Protein AF-M5X6M4-F1 (afdb_monomer)

Organism: Prunus persica (NCBI:txid3760)

pLDDT: mean 84.07, std 15.61, range [40.84, 98.31]

Foldseek 3Di:
DQPDQWDKDWDQPPVLSAIWIWIQGPVQLAIETQGQADDPVCVVVVVVVQLVVQVVVCVVCVVVCVVRHDPPDGSSPGHYYYDPPHHHDPDSPCRVLSSVVCVVPVVCVPVDDDDDDRVVSVVVVVVVVLPPPVNVCSVVVVVVVVVVVVVVVVVCVVPDPPPPPPPPPPDPPDPPPDD

Sequence (179 aa):
MSLCSYIFIPVLDRIGSHWYLLVVLMGDKKVELWDSLPAAKYNASRYQLVERIMKVLDYIYKDEIVKHFDKGWQFANFNIVRTDKARRQLNGCDCGIFVMNWLEDIECTSHGSNKFQHASERVRVALSLLKNPKNKRLKEVRESARRVVDEELDMLAQHGPSIPHHPIARKPMTRSQAK

Secondary structure (DSSP, 8-state):
-TT--EEEEEEEETTTTEEEEEEEETTTTEEEEE-SS--GGGHHHHHHHHHHHHHHHHHHTHHHHHHHS-TT--GGGSEEEE-S-SPPPSSSS-HHHHHHHHHH-TT--SS-SS---HHHHHHHHHHHHHTSTT-TTHHHHHHHHHHHHHHHHHHHHHH---------------S----

Structure (mmCIF, N/CA/C/O backbone):
data_AF-M5X6M4-F1
#
_entry.id   AF-M5X6M4-F1
#
loop_
_atom_site.group_PDB
_atom_site.id
_atom_site.type_symbol
_atom_site.label_atom_id
_atom_site.label_alt_id
_atom_site.label_comp_id
_atom_site.label_asym_id
_atom_site.label_entity_id
_atom_site.label_seq_id
_atom_site.pdbx_PDB_ins_code
_atom_site.Cartn_x
_atom_site.Cartn_y
_atom_site.Cartn_z
_atom_site.occupancy
_atom_site.B_iso_or_equiv
_atom_site.auth_seq_id
_atom_site.auth_comp_id
_atom_site.auth_asym_id
_atom_site.auth_atom_id
_atom_site.pdbx_PDB_model_num
ATOM 1 N N . MET A 1 1 ? -16.412 7.587 8.514 1.00 61.78 1 MET A N 1
ATOM 2 C CA . MET A 1 1 ? -15.565 6.365 8.376 1.00 61.78 1 MET A CA 1
ATOM 3 C C . MET A 1 1 ? -16.323 5.030 8.215 1.00 61.78 1 MET A C 1
ATOM 5 O O . MET A 1 1 ? -15.734 4.095 7.689 1.00 61.78 1 MET A O 1
ATOM 9 N N . SER A 1 2 ? -17.589 4.896 8.632 1.00 67.38 2 SER A N 1
ATOM 10 C CA . SER A 1 2 ? -18.292 3.596 8.751 1.00 67.38 2 SER A CA 1
ATOM 11 C C . SER A 1 2 ? -18.521 2.792 7.458 1.00 67.38 2 SER A C 1
ATOM 13 O O . SER A 1 2 ? -18.788 1.600 7.539 1.00 67.38 2 SER A O 1
ATOM 15 N N . LEU A 1 3 ? -18.413 3.408 6.275 1.00 81.94 3 LEU A N 1
ATOM 16 C CA . LEU A 1 3 ? -18.543 2.725 4.974 1.00 81.94 3 LEU A CA 1
ATOM 17 C C . LEU A 1 3 ? -17.189 2.336 4.352 1.00 81.94 3 LEU A C 1
ATOM 19 O O . LEU A 1 3 ? -17.143 1.739 3.278 1.00 81.94 3 LEU A O 1
ATOM 23 N N . CYS A 1 4 ? -16.072 2.700 4.988 1.00 88.25 4 CYS A N 1
ATOM 24 C CA . CYS A 1 4 ? -14.741 2.365 4.494 1.00 88.25 4 CYS A CA 1
ATOM 25 C C . CYS A 1 4 ? -14.434 0.895 4.804 1.00 88.25 4 CYS A C 1
ATOM 27 O O . CYS A 1 4 ? -14.438 0.501 5.966 1.00 88.25 4 CYS A O 1
ATOM 29 N N . SER A 1 5 ? -14.173 0.088 3.773 1.00 91.56 5 SER A N 1
ATOM 30 C CA . SER A 1 5 ? -13.822 -1.334 3.939 1.00 91.56 5 SER A CA 1
ATOM 31 C C . SER A 1 5 ? -12.310 -1.558 4.061 1.00 91.56 5 SER A C 1
ATOM 33 O O . SER A 1 5 ? -11.874 -2.407 4.840 1.00 91.56 5 SER A O 1
ATOM 35 N N . TYR A 1 6 ? -11.514 -0.762 3.336 1.00 93.25 6 TYR A N 1
ATOM 36 C CA . TYR A 1 6 ? -10.061 -0.907 3.236 1.00 93.25 6 TYR A CA 1
ATOM 37 C C . TYR A 1 6 ? -9.362 0.448 3.367 1.00 93.25 6 TYR A C 1
ATOM 39 O O . TYR A 1 6 ? -9.787 1.423 2.744 1.00 93.25 6 TYR A O 1
ATOM 47 N N . ILE A 1 7 ? -8.249 0.490 4.101 1.00 95.38 7 ILE A N 1
ATOM 48 C CA . ILE A 1 7 ? -7.290 1.603 4.056 1.00 95.38 7 ILE A CA 1
ATOM 49 C C . ILE A 1 7 ? -5.956 1.060 3.550 1.00 95.38 7 ILE A C 1
ATOM 51 O O . ILE A 1 7 ? -5.401 0.122 4.122 1.00 95.38 7 ILE A O 1
ATOM 55 N N . PHE A 1 8 ? -5.438 1.667 2.486 1.00 96.31 8 PHE A N 1
ATOM 56 C CA . PHE A 1 8 ? -4.184 1.278 1.851 1.00 96.31 8 PHE A CA 1
ATOM 57 C C . PHE A 1 8 ? -3.079 2.263 2.211 1.00 96.31 8 PHE A C 1
ATOM 59 O O . PHE A 1 8 ? -3.215 3.462 1.971 1.00 96.31 8 PHE A O 1
ATOM 66 N N . ILE A 1 9 ? -1.977 1.762 2.767 1.00 97.56 9 ILE A N 1
ATOM 67 C CA . ILE A 1 9 ? -0.859 2.601 3.210 1.00 97.56 9 ILE A CA 1
ATOM 68 C C . ILE A 1 9 ? 0.439 2.042 2.622 1.00 97.56 9 ILE A C 1
ATOM 70 O O . ILE A 1 9 ? 0.974 1.060 3.142 1.00 97.56 9 ILE A O 1
ATOM 74 N N . PRO A 1 10 ? 0.958 2.630 1.530 1.00 97.25 10 PRO A N 1
ATOM 75 C CA . PRO A 1 10 ? 2.287 2.314 1.025 1.00 97.25 10 PRO A CA 1
ATOM 76 C C . PRO A 1 10 ? 3.347 2.737 2.041 1.00 97.25 10 PRO A C 1
ATOM 78 O O . PRO A 1 10 ? 3.345 3.875 2.512 1.00 97.25 10 PRO A O 1
ATOM 81 N N . VAL A 1 11 ? 4.274 1.840 2.363 1.00 96.75 11 VAL A N 1
ATOM 82 C CA . VAL A 1 11 ? 5.332 2.098 3.340 1.00 96.75 11 VAL A CA 1
ATOM 83 C C . VAL A 1 11 ? 6.697 1.850 2.717 1.00 96.75 11 VAL A C 1
ATOM 85 O O . VAL A 1 11 ? 6.954 0.796 2.140 1.00 96.75 11 VAL A O 1
ATOM 88 N N . LEU A 1 12 ? 7.590 2.824 2.889 1.00 94.50 12 LEU A N 1
ATOM 89 C CA . LEU A 1 12 ? 9.012 2.682 2.603 1.00 94.50 12 LEU A CA 1
ATOM 90 C C . LEU A 1 12 ? 9.765 2.353 3.895 1.00 94.50 12 LEU A C 1
ATOM 92 O O . LEU A 1 12 ? 9.935 3.206 4.769 1.00 94.50 12 LEU A O 1
ATOM 96 N N . ASP A 1 13 ? 10.266 1.125 3.993 1.00 90.19 13 ASP A N 1
ATOM 97 C CA . ASP A 1 13 ? 11.291 0.751 4.965 1.00 90.19 13 ASP A CA 1
ATOM 98 C C . ASP A 1 13 ? 12.621 1.384 4.541 1.00 90.19 13 ASP A C 1
ATOM 100 O O . ASP A 1 13 ? 13.293 0.891 3.635 1.00 90.19 13 ASP A O 1
ATOM 104 N N . ARG A 1 14 ? 12.999 2.497 5.182 1.00 86.50 14 ARG A N 1
ATOM 105 C CA . ARG A 1 14 ? 14.232 3.230 4.847 1.00 86.50 14 ARG A CA 1
ATOM 106 C C . ARG A 1 14 ? 15.507 2.448 5.158 1.00 86.50 14 ARG A C 1
ATOM 108 O O . ARG A 1 14 ? 16.515 2.687 4.507 1.00 86.50 14 ARG A O 1
ATOM 115 N N . ILE A 1 15 ? 15.475 1.528 6.125 1.00 84.19 15 ILE A N 1
ATOM 116 C CA . ILE A 1 15 ? 16.647 0.721 6.499 1.00 84.19 15 ILE A CA 1
ATOM 117 C C . ILE A 1 15 ? 16.869 -0.366 5.447 1.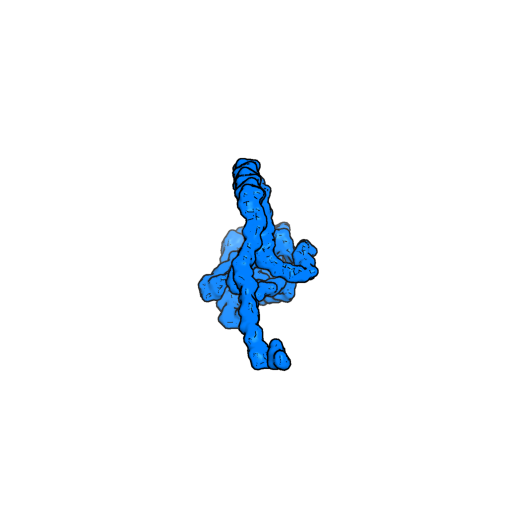00 84.19 15 ILE A C 1
ATOM 119 O O . ILE A 1 15 ? 17.992 -0.598 5.008 1.00 84.19 15 ILE A O 1
ATOM 123 N N . GLY A 1 16 ? 15.788 -1.033 5.039 1.00 82.12 16 GLY A N 1
ATOM 124 C CA . GLY A 1 16 ? 15.822 -2.049 3.989 1.00 82.12 16 GLY A CA 1
ATOM 125 C C . GLY A 1 16 ? 15.810 -1.491 2.563 1.00 82.12 16 GLY A C 1
ATOM 126 O O . GLY A 1 16 ? 15.944 -2.276 1.630 1.00 82.12 16 GLY A O 1
ATOM 127 N N . SER A 1 17 ? 15.612 -0.177 2.389 1.00 90.19 17 SER A N 1
ATOM 128 C CA . SER A 1 17 ? 15.286 0.468 1.107 1.00 90.19 17 SER A CA 1
ATOM 129 C C . SER A 1 17 ? 14.190 -0.288 0.340 1.00 90.19 17 SER A C 1
ATOM 131 O O . SER A 1 17 ? 14.323 -0.574 -0.851 1.00 90.19 17 SER A O 1
ATOM 133 N N . HIS A 1 18 ? 13.113 -0.656 1.037 1.00 94.38 18 HIS A N 1
ATOM 134 C CA . HIS A 1 18 ? 12.119 -1.600 0.528 1.00 94.38 18 HIS A CA 1
ATOM 135 C C . HIS A 1 18 ? 10.695 -1.075 0.679 1.00 94.38 18 HIS A C 1
ATOM 137 O O . HIS A 1 18 ? 10.294 -0.651 1.764 1.00 94.38 18 HIS A O 1
ATOM 143 N N . TRP A 1 19 ? 9.927 -1.130 -0.407 1.00 96.31 19 TRP A N 1
ATOM 144 C CA . TRP A 1 19 ? 8.511 -0.784 -0.411 1.00 96.31 19 TRP A CA 1
ATOM 145 C C . TRP A 1 19 ? 7.648 -1.999 -0.082 1.00 96.31 19 TRP A C 1
ATOM 147 O O . TRP A 1 19 ? 7.865 -3.096 -0.587 1.00 96.31 19 TRP A O 1
ATOM 157 N N . TYR A 1 20 ? 6.638 -1.789 0.746 1.00 95.50 20 TYR A N 1
ATOM 158 C CA . TYR A 1 20 ? 5.607 -2.772 1.050 1.00 95.50 20 TYR A CA 1
ATOM 159 C C . TYR A 1 20 ? 4.286 -2.046 1.303 1.00 95.50 20 TYR A C 1
ATOM 161 O O . TYR A 1 20 ? 4.247 -0.816 1.388 1.00 95.50 20 TYR A O 1
ATOM 169 N N . LEU A 1 21 ? 3.191 -2.790 1.377 1.00 96.62 21 LEU A N 1
ATOM 170 C CA . LEU A 1 21 ? 1.855 -2.232 1.536 1.00 96.62 21 LEU A CA 1
ATOM 171 C C . LEU A 1 21 ? 1.246 -2.711 2.854 1.00 96.62 21 LEU A C 1
ATOM 173 O O . LEU A 1 21 ? 1.341 -3.887 3.202 1.00 96.62 21 LEU A O 1
ATOM 177 N N . LEU A 1 22 ? 0.617 -1.794 3.585 1.00 97.31 22 LEU A N 1
ATOM 178 C CA . LEU A 1 22 ? -0.313 -2.142 4.652 1.00 97.31 22 LEU A CA 1
ATOM 179 C C . LEU A 1 22 ? -1.732 -2.062 4.112 1.00 97.31 22 LEU A C 1
ATOM 181 O O . LEU A 1 22 ? -2.104 -1.067 3.482 1.00 97.31 22 LEU A O 1
ATOM 185 N N . VAL A 1 23 ? -2.515 -3.091 4.405 1.00 96.31 23 VAL A N 1
ATOM 186 C CA . VAL A 1 23 ? -3.944 -3.134 4.110 1.00 96.31 23 VAL A CA 1
ATOM 187 C C . VAL A 1 23 ? -4.687 -3.243 5.433 1.00 96.31 23 VAL A C 1
ATOM 189 O O . VAL A 1 23 ? -4.660 -4.285 6.088 1.00 96.31 23 VAL A O 1
ATOM 192 N N . VAL A 1 24 ? -5.332 -2.156 5.848 1.00 96.94 24 VAL A N 1
ATOM 193 C CA . VAL A 1 24 ? -6.203 -2.142 7.027 1.00 96.94 24 VAL A CA 1
ATOM 194 C C . VAL A 1 24 ? -7.579 -2.629 6.601 1.00 96.94 24 VAL A C 1
ATOM 196 O O . VAL A 1 24 ? -8.231 -1.999 5.770 1.00 96.94 24 VAL A O 1
ATOM 199 N N . LEU A 1 25 ? -8.010 -3.745 7.175 1.00 94.81 25 LEU A N 1
ATOM 200 C CA . LEU A 1 25 ? -9.278 -4.405 6.889 1.00 94.81 25 LEU A CA 1
ATOM 201 C C . LEU A 1 25 ? -10.254 -4.044 8.002 1.00 94.81 25 LEU A C 1
ATOM 203 O O . LEU A 1 25 ? -10.181 -4.574 9.113 1.00 94.81 25 LEU A O 1
ATOM 207 N N . MET A 1 26 ? -11.137 -3.092 7.704 1.00 93.88 26 MET A N 1
ATOM 208 C CA . MET A 1 26 ? -11.977 -2.432 8.706 1.00 93.88 26 MET A CA 1
ATOM 209 C C . MET A 1 26 ? -12.983 -3.393 9.347 1.00 93.88 26 MET A C 1
ATOM 211 O O . MET A 1 26 ? -13.181 -3.343 10.560 1.00 93.88 26 MET A O 1
ATOM 215 N N . GLY A 1 27 ? -13.576 -4.291 8.550 1.00 92.19 27 GLY A N 1
ATOM 216 C CA . GLY A 1 27 ? -14.533 -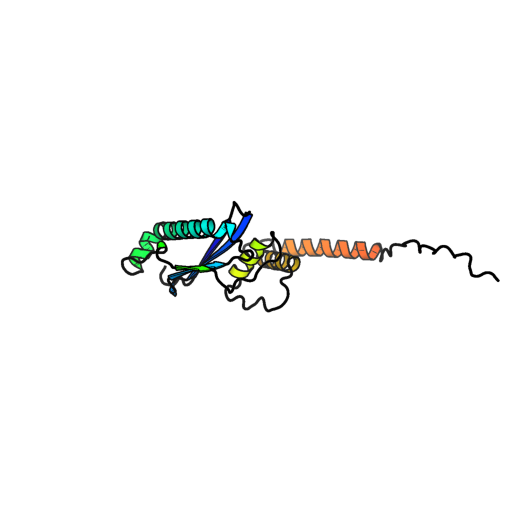5.295 9.032 1.00 92.19 27 GLY A CA 1
ATOM 217 C C . GLY A 1 27 ? -13.893 -6.348 9.940 1.00 92.19 27 GLY A C 1
ATOM 218 O O . GLY A 1 27 ? -14.435 -6.670 10.993 1.00 92.19 27 GLY A O 1
ATOM 219 N N . ASP A 1 28 ? -12.696 -6.810 9.575 1.00 93.50 28 ASP A N 1
ATOM 220 C CA . ASP A 1 28 ? -11.971 -7.867 10.291 1.00 93.50 28 ASP A CA 1
ATOM 221 C C . ASP A 1 28 ? -11.168 -7.348 11.497 1.00 93.50 28 ASP A C 1
ATOM 223 O O . ASP A 1 28 ? -10.594 -8.143 12.243 1.00 93.50 28 ASP A O 1
ATOM 227 N N . LYS A 1 29 ? -11.070 -6.021 11.668 1.00 95.19 29 LYS A N 1
ATOM 228 C CA . LYS A 1 29 ? -10.210 -5.364 12.669 1.00 95.19 29 LYS A CA 1
ATOM 229 C C . LYS A 1 29 ? -8.773 -5.900 12.635 1.00 95.19 29 LYS A C 1
ATOM 231 O O . LYS A 1 29 ? -8.175 -6.224 13.664 1.00 95.19 29 LYS A O 1
ATOM 236 N N . LYS A 1 30 ? -8.216 -6.017 11.429 1.00 96.44 30 LYS A N 1
ATOM 237 C CA . LYS A 1 30 ? -6.855 -6.518 11.203 1.00 96.44 30 LYS A CA 1
ATOM 238 C C . LYS A 1 30 ? -6.092 -5.656 10.203 1.00 96.44 30 LYS A C 1
ATOM 240 O O . LYS A 1 30 ? -6.682 -4.957 9.382 1.00 96.44 30 LYS A O 1
ATOM 245 N N . VAL A 1 31 ? -4.771 -5.727 10.269 1.00 97.75 31 VAL A N 1
ATOM 246 C CA . VAL A 1 31 ? -3.848 -5.102 9.321 1.00 97.75 31 VAL A CA 1
ATOM 247 C C . VAL A 1 31 ? -3.009 -6.191 8.691 1.00 97.75 31 VAL A C 1
ATOM 249 O O . VAL A 1 31 ? -2.312 -6.924 9.391 1.00 97.75 31 VAL A O 1
ATOM 252 N N . GLU A 1 32 ? -3.050 -6.279 7.370 1.00 96.19 32 GLU A N 1
ATOM 253 C CA . GLU A 1 32 ? -2.208 -7.192 6.614 1.00 96.19 32 GLU A CA 1
ATOM 254 C C . GLU A 1 32 ? -0.958 -6.478 6.095 1.00 96.19 32 GLU A C 1
ATOM 256 O O . GLU A 1 32 ? -1.039 -5.425 5.460 1.00 96.19 32 GLU A O 1
ATOM 261 N N . LEU A 1 33 ? 0.207 -7.085 6.325 1.00 95.75 33 LEU A N 1
ATOM 262 C CA . LEU A 1 33 ? 1.471 -6.696 5.706 1.00 95.75 33 LEU A CA 1
ATOM 263 C C . LEU A 1 33 ? 1.643 -7.448 4.388 1.00 95.75 33 LEU A C 1
ATOM 265 O O . LEU A 1 33 ? 1.876 -8.662 4.385 1.00 95.75 33 LEU A O 1
ATOM 269 N N . TRP A 1 34 ? 1.581 -6.702 3.292 1.00 94.50 34 TRP A N 1
ATOM 270 C CA . TRP A 1 34 ? 1.777 -7.163 1.923 1.00 94.50 34 TRP A CA 1
ATOM 271 C C . TRP A 1 34 ? 3.197 -6.829 1.480 1.00 94.50 34 TRP A C 1
ATOM 273 O O . TRP A 1 34 ? 3.546 -5.674 1.243 1.00 94.50 34 TRP A O 1
ATOM 283 N N . ASP A 1 35 ? 4.039 -7.857 1.425 1.00 93.00 35 ASP A N 1
ATOM 284 C CA . ASP A 1 35 ? 5.486 -7.718 1.289 1.00 93.00 35 ASP A CA 1
ATOM 285 C C . ASP A 1 35 ? 6.024 -8.703 0.249 1.00 93.00 35 ASP A C 1
ATOM 287 O O . ASP A 1 35 ? 5.994 -9.924 0.440 1.00 93.00 35 ASP A O 1
ATOM 291 N N . SER A 1 36 ? 6.523 -8.173 -0.865 1.00 92.31 36 SER A N 1
ATOM 292 C CA . SER A 1 36 ? 7.023 -8.982 -1.974 1.00 92.31 36 SER A CA 1
ATOM 293 C C . SER A 1 36 ? 8.381 -9.610 -1.655 1.00 92.31 36 SER A C 1
ATOM 295 O O . SER A 1 36 ? 8.719 -10.640 -2.236 1.00 92.31 36 SER A O 1
ATOM 297 N N . LEU A 1 37 ? 9.149 -9.043 -0.717 1.00 91.69 37 LEU A N 1
ATOM 298 C CA . LEU A 1 37 ? 10.471 -9.528 -0.312 1.00 91.69 37 LEU A CA 1
ATOM 299 C C . LEU A 1 37 ? 10.610 -9.487 1.218 1.00 91.69 37 LEU A C 1
ATOM 301 O O . LEU A 1 37 ? 11.319 -8.636 1.772 1.00 91.69 37 LEU A O 1
ATOM 305 N N . PRO A 1 38 ? 9.932 -10.399 1.935 1.00 90.50 38 PRO A N 1
ATOM 306 C CA . PRO A 1 38 ? 10.020 -10.437 3.382 1.00 90.50 38 PRO A CA 1
ATOM 307 C C . PRO A 1 38 ? 11.436 -10.821 3.798 1.00 90.50 38 PRO A C 1
ATOM 309 O O . PRO A 1 38 ? 12.026 -11.770 3.285 1.00 90.50 38 PRO A O 1
ATOM 312 N N . ALA A 1 39 ? 11.968 -10.114 4.786 1.00 88.81 39 ALA A N 1
ATOM 313 C CA . ALA A 1 39 ? 13.243 -10.460 5.386 1.00 88.81 39 ALA A CA 1
ATOM 314 C C . ALA A 1 39 ? 13.088 -10.492 6.902 1.00 88.81 39 ALA A C 1
ATOM 316 O O . ALA A 1 39 ? 12.735 -9.482 7.514 1.00 88.81 39 ALA A O 1
ATOM 317 N N . ALA A 1 40 ? 13.383 -11.649 7.505 1.00 88.81 40 ALA A N 1
ATOM 318 C CA . ALA A 1 40 ? 13.171 -11.887 8.932 1.00 88.81 40 ALA A CA 1
ATOM 319 C C . ALA A 1 40 ? 13.845 -10.826 9.819 1.00 88.81 40 ALA A C 1
ATOM 321 O O . ALA A 1 40 ? 13.250 -10.365 10.792 1.00 88.81 40 ALA A O 1
ATOM 322 N N . LYS A 1 41 ? 15.036 -10.367 9.412 1.00 90.50 41 LYS A N 1
ATOM 323 C CA . LYS A 1 41 ? 15.811 -9.320 10.094 1.00 90.50 41 LYS A CA 1
ATOM 324 C C . LYS A 1 41 ? 15.084 -7.977 10.251 1.00 90.50 41 LYS A C 1
ATOM 326 O O . LYS A 1 41 ? 15.442 -7.211 11.135 1.00 90.50 41 LYS A O 1
ATOM 331 N N . TYR A 1 42 ? 14.078 -7.686 9.424 1.00 89.62 42 TYR A N 1
ATOM 332 C CA . TYR A 1 42 ? 13.317 -6.431 9.474 1.00 89.62 42 TYR A CA 1
ATOM 333 C C . TYR A 1 42 ? 11.913 -6.604 10.066 1.00 89.62 42 TYR A C 1
ATOM 335 O O . TYR A 1 42 ? 11.136 -5.656 10.090 1.00 89.62 42 TYR A O 1
ATOM 343 N N . ASN A 1 43 ? 11.550 -7.799 10.544 1.00 89.56 43 ASN A N 1
ATOM 344 C CA . ASN A 1 43 ? 10.195 -8.052 11.036 1.00 89.56 43 ASN A CA 1
ATOM 345 C C . ASN A 1 43 ? 9.850 -7.154 12.225 1.00 89.56 43 ASN A C 1
ATOM 347 O O . ASN A 1 43 ? 8.859 -6.437 12.174 1.00 89.56 43 ASN A O 1
ATOM 351 N N . ALA A 1 44 ? 10.680 -7.161 13.269 1.00 92.12 44 ALA A N 1
ATOM 352 C CA . ALA A 1 44 ? 10.393 -6.418 14.493 1.00 92.12 44 ALA A CA 1
ATOM 353 C C . ALA A 1 44 ? 10.202 -4.916 14.222 1.00 92.12 44 ALA A C 1
ATOM 355 O O . ALA A 1 44 ? 9.212 -4.330 14.652 1.00 92.12 44 ALA A O 1
ATOM 356 N N . SER A 1 45 ? 11.094 -4.309 13.432 1.00 92.50 45 SER A N 1
ATOM 357 C CA . SER A 1 45 ? 11.002 -2.889 13.082 1.00 92.50 45 SER A CA 1
ATOM 358 C C . SER A 1 45 ? 9.776 -2.568 12.221 1.00 92.50 45 SER A C 1
ATOM 360 O O . SER A 1 45 ? 9.164 -1.515 12.409 1.00 92.50 45 SER A O 1
ATOM 362 N N . ARG A 1 46 ? 9.379 -3.466 11.309 1.00 92.81 46 ARG A N 1
ATOM 363 C CA . ARG A 1 46 ? 8.154 -3.314 10.505 1.00 92.81 46 ARG A CA 1
ATOM 364 C C . ARG A 1 46 ? 6.906 -3.376 11.381 1.00 92.81 46 ARG A C 1
ATOM 366 O O . ARG A 1 46 ? 6.084 -2.476 11.284 1.00 92.81 46 ARG A O 1
ATOM 373 N N . TYR A 1 47 ? 6.795 -4.352 12.284 1.00 94.81 47 TYR A N 1
ATOM 374 C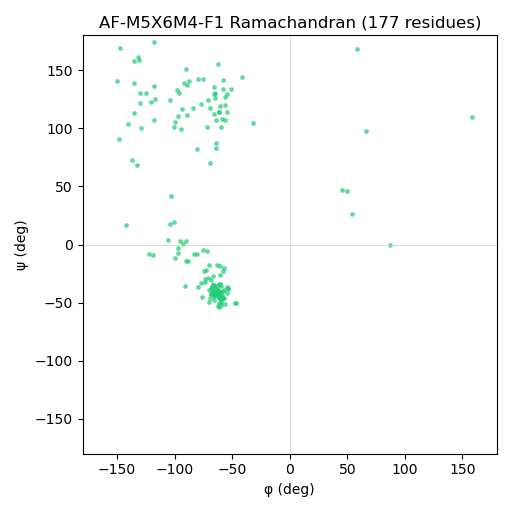 CA . TYR A 1 47 ? 5.661 -4.444 13.216 1.00 94.81 47 TYR A CA 1
ATOM 375 C C . TYR A 1 47 ? 5.556 -3.200 14.111 1.00 94.81 47 TYR A C 1
ATOM 377 O O . TYR A 1 47 ? 4.493 -2.592 14.184 1.00 94.81 47 TYR A O 1
ATOM 385 N N . GLN A 1 48 ? 6.671 -2.734 14.680 1.00 95.00 48 GLN A N 1
ATOM 386 C CA . GLN A 1 48 ? 6.705 -1.490 15.463 1.00 95.00 48 GLN A CA 1
ATOM 387 C C . GLN A 1 48 ? 6.309 -0.251 14.644 1.00 95.00 48 GLN A C 1
ATOM 389 O O . GLN A 1 48 ? 5.743 0.710 15.169 1.00 95.00 48 GLN A O 1
ATOM 394 N N . LEU A 1 49 ? 6.642 -0.213 13.350 1.00 95.25 49 LEU A N 1
ATOM 395 C CA . LEU A 1 49 ? 6.191 0.862 12.469 1.00 95.25 49 LEU A CA 1
ATOM 396 C C . LEU A 1 49 ? 4.679 0.784 12.228 1.00 95.25 49 LEU A C 1
ATOM 398 O O . LEU A 1 49 ? 4.022 1.819 12.311 1.00 95.25 49 LEU A O 1
ATOM 402 N N . VAL A 1 50 ? 4.127 -0.412 12.008 1.00 96.75 50 VAL A N 1
ATOM 403 C CA . VAL A 1 50 ? 2.677 -0.613 11.865 1.00 96.75 50 VAL A CA 1
ATOM 404 C C . VAL A 1 50 ? 1.942 -0.161 13.122 1.00 96.75 50 VAL A C 1
ATOM 406 O O . VAL A 1 50 ? 1.038 0.658 13.016 1.00 96.75 50 VAL A O 1
ATOM 409 N N . GLU A 1 51 ? 2.370 -0.587 14.311 1.00 97.69 51 GLU A N 1
ATOM 410 C CA . GLU A 1 51 ? 1.765 -0.160 15.584 1.00 97.69 51 GLU A CA 1
ATOM 411 C C . GLU A 1 51 ? 1.730 1.367 15.735 1.00 97.69 51 GLU A C 1
ATOM 413 O O . GLU A 1 51 ? 0.728 1.940 16.167 1.00 97.69 51 GLU A O 1
ATOM 418 N N . ARG A 1 52 ? 2.818 2.051 15.353 1.00 97.69 52 ARG A N 1
ATOM 419 C CA . ARG A 1 52 ? 2.873 3.519 15.370 1.00 97.69 52 ARG A CA 1
ATOM 420 C C . ARG A 1 52 ? 1.914 4.138 14.362 1.00 97.69 52 ARG A C 1
ATOM 422 O O . ARG A 1 52 ? 1.226 5.090 14.714 1.00 97.69 52 ARG A O 1
ATOM 429 N N . ILE A 1 53 ? 1.846 3.602 13.144 1.00 98.00 53 ILE A N 1
ATOM 430 C CA . ILE A 1 53 ? 0.899 4.063 12.122 1.00 98.00 53 ILE A CA 1
ATOM 431 C C . ILE A 1 53 ? -0.538 3.904 12.631 1.00 98.00 53 ILE A C 1
ATOM 433 O O . ILE A 1 53 ? -1.293 4.867 12.570 1.00 98.00 53 ILE A O 1
ATOM 437 N N . MET A 1 54 ? -0.899 2.756 13.214 1.00 98.31 54 MET A N 1
ATOM 438 C CA . MET A 1 54 ? -2.250 2.521 13.739 1.00 98.31 54 MET A CA 1
ATOM 439 C C . MET A 1 54 ? -2.629 3.516 14.844 1.00 98.31 54 MET A C 1
ATOM 441 O O . MET A 1 54 ? -3.714 4.089 14.803 1.00 98.31 54 MET A O 1
ATOM 445 N N . LYS A 1 55 ? -1.707 3.825 15.766 1.00 98.19 55 LYS A N 1
ATOM 446 C CA . LYS A 1 55 ? -1.911 4.875 16.783 1.00 98.19 55 LYS A CA 1
ATOM 447 C C . LYS A 1 55 ? -2.077 6.272 16.177 1.00 98.19 55 LYS A C 1
ATOM 449 O O . LYS A 1 55 ? -2.832 7.089 16.696 1.00 98.19 55 LYS A O 1
ATOM 454 N N . VAL A 1 56 ? -1.372 6.571 15.086 1.00 98.06 56 VAL A N 1
ATOM 455 C CA . VAL A 1 56 ? -1.538 7.841 14.364 1.00 98.06 56 VAL A CA 1
ATOM 456 C C . VAL A 1 56 ? -2.905 7.902 13.679 1.00 98.06 56 VAL A C 1
ATOM 458 O O . VAL A 1 56 ? -3.528 8.959 13.700 1.00 98.06 56 VAL A O 1
ATOM 461 N N . LEU A 1 57 ? -3.415 6.792 13.136 1.00 97.31 57 LEU A N 1
ATOM 462 C CA . LEU A 1 57 ? -4.775 6.742 12.587 1.00 97.31 57 LEU A CA 1
ATOM 463 C C . LEU A 1 57 ? -5.835 6.996 13.670 1.00 97.31 57 LEU A C 1
ATOM 465 O O . LEU A 1 57 ? -6.777 7.741 13.411 1.00 97.31 57 LEU A O 1
ATOM 469 N N . ASP A 1 58 ? -5.654 6.462 14.884 1.00 97.69 58 ASP A N 1
ATOM 470 C CA . ASP A 1 58 ? -6.530 6.777 16.026 1.00 97.69 58 ASP A CA 1
ATOM 471 C C . ASP A 1 58 ? -6.571 8.276 16.331 1.00 97.69 58 ASP A C 1
ATOM 473 O O . ASP A 1 58 ? -7.628 8.827 16.631 1.00 97.69 58 ASP A O 1
ATOM 477 N N . TYR A 1 59 ? -5.422 8.947 16.234 1.00 97.44 59 TYR A N 1
ATOM 478 C CA . TYR A 1 59 ? -5.339 10.389 16.434 1.00 97.44 59 TYR A CA 1
ATOM 479 C C . TYR A 1 59 ? -6.003 11.171 15.291 1.00 97.44 59 TYR A C 1
ATOM 481 O O . TYR A 1 59 ? -6.825 12.047 15.552 1.00 97.44 59 TYR A O 1
ATOM 489 N N . ILE A 1 60 ? -5.680 10.840 14.035 1.00 96.19 60 ILE A N 1
ATOM 490 C CA . ILE A 1 60 ? -6.199 11.529 12.840 1.00 96.19 60 ILE A CA 1
ATOM 491 C C . ILE A 1 60 ? -7.724 11.425 12.759 1.00 96.19 60 ILE A C 1
ATOM 493 O O . ILE A 1 60 ? -8.390 12.400 12.419 1.00 96.19 60 ILE A O 1
ATOM 497 N N . TYR A 1 61 ? -8.279 10.255 13.074 1.00 94.88 61 TYR A N 1
ATOM 498 C CA . TYR A 1 61 ? -9.706 9.980 12.933 1.00 94.88 61 TYR A CA 1
ATOM 499 C C . TYR A 1 61 ? -10.466 9.981 14.259 1.00 94.88 61 TYR A C 1
ATOM 501 O O . TYR A 1 61 ? -11.580 9.467 14.310 1.00 94.88 61 TYR A O 1
ATOM 509 N N . LYS A 1 62 ? -9.908 10.562 15.326 1.00 94.94 62 LYS A N 1
ATOM 510 C CA . LYS A 1 62 ? -10.496 10.547 16.675 1.00 94.94 62 LYS A CA 1
ATOM 511 C C . LYS A 1 62 ? -11.991 10.892 16.692 1.00 94.94 62 LYS A C 1
ATOM 513 O O . LYS A 1 62 ? -12.784 10.146 17.263 1.00 94.94 62 LYS A O 1
ATOM 518 N N . ASP A 1 63 ? -12.376 11.993 16.054 1.00 94.25 63 ASP A N 1
ATOM 519 C CA . ASP A 1 63 ? -13.764 12.473 16.074 1.00 94.25 63 ASP A CA 1
ATOM 520 C C . ASP A 1 63 ? -14.696 11.551 15.272 1.00 94.25 63 ASP A C 1
ATOM 522 O O . ASP A 1 63 ? -15.802 11.231 15.709 1.00 94.25 63 ASP A O 1
ATOM 526 N N . GLU A 1 64 ? -14.221 11.051 14.129 1.00 93.62 64 GLU A N 1
ATOM 527 C CA . GLU A 1 64 ? -14.935 10.068 13.309 1.00 93.62 64 GLU A CA 1
ATOM 528 C C . GLU A 1 64 ? -15.126 8.741 14.050 1.00 93.62 64 GLU A C 1
ATOM 530 O O . GLU A 1 64 ? -16.184 8.123 13.937 1.00 93.62 64 GLU A O 1
ATOM 535 N N . ILE A 1 65 ? -14.121 8.312 14.818 1.00 93.94 65 ILE A N 1
ATOM 536 C CA . ILE A 1 65 ? -14.177 7.102 15.638 1.00 93.94 65 ILE A CA 1
ATOM 537 C C . ILE A 1 65 ? -15.271 7.242 16.696 1.00 93.94 65 ILE A C 1
ATOM 539 O O . ILE A 1 65 ? -16.168 6.404 16.755 1.00 93.94 65 ILE A O 1
ATOM 543 N N . VAL A 1 66 ? -15.244 8.331 17.472 1.00 93.38 66 VAL A N 1
ATOM 544 C CA . VAL A 1 66 ? -16.233 8.602 18.531 1.00 93.38 66 VAL A CA 1
ATOM 545 C C . VAL A 1 66 ? -17.655 8.682 17.973 1.00 93.38 66 VAL A C 1
ATOM 547 O O . VAL A 1 66 ? -18.600 8.249 18.627 1.00 93.38 66 VAL A O 1
ATOM 550 N N . LYS A 1 67 ? -17.818 9.230 16.766 1.00 94.44 67 LYS A N 1
ATOM 551 C CA . LYS A 1 67 ? -19.127 9.408 16.134 1.00 94.44 67 LYS A CA 1
ATOM 552 C C . LYS A 1 67 ? -19.709 8.119 15.551 1.00 94.44 67 LYS A C 1
ATOM 554 O O . LYS A 1 67 ? -20.930 7.985 15.499 1.00 94.44 67 LYS A O 1
ATOM 559 N N . HIS A 1 68 ? -18.867 7.217 15.047 1.00 93.56 68 HIS A N 1
ATOM 560 C CA . HIS A 1 68 ? -19.313 6.116 14.186 1.00 93.56 68 HIS A CA 1
ATOM 561 C C . HIS A 1 68 ? -19.050 4.710 14.728 1.00 93.56 68 HIS A C 1
ATOM 563 O O . HIS A 1 68 ? -19.536 3.756 14.122 1.00 93.56 68 HIS A O 1
ATOM 569 N N . PHE A 1 69 ? -18.302 4.561 15.820 1.00 92.31 69 PHE A N 1
ATOM 570 C CA . PHE A 1 69 ? -17.920 3.256 16.355 1.00 92.31 69 PHE A CA 1
ATOM 571 C C . PHE A 1 69 ? -18.171 3.153 17.859 1.00 92.31 69 PHE A C 1
ATOM 573 O O . PHE A 1 69 ? -18.298 4.153 18.566 1.00 92.31 69 PHE A O 1
ATOM 580 N N . ASP A 1 70 ? -18.227 1.913 18.344 1.00 92.12 70 ASP A N 1
ATOM 581 C CA . ASP A 1 70 ? -18.446 1.618 19.756 1.00 92.12 70 ASP A CA 1
ATOM 582 C C . ASP A 1 70 ? -17.330 2.169 20.649 1.00 92.12 70 ASP A C 1
ATOM 584 O O . ASP A 1 70 ? -16.167 2.321 20.255 1.00 92.12 70 ASP A O 1
ATOM 588 N N . LYS A 1 71 ? -17.674 2.403 21.918 1.00 93.25 71 LYS A N 1
ATOM 589 C CA . LYS A 1 71 ? -16.707 2.811 22.937 1.00 93.25 71 LYS A CA 1
ATOM 590 C C . LYS A 1 71 ? -15.548 1.809 23.009 1.00 93.25 71 LYS A C 1
ATOM 592 O O . LYS A 1 71 ? -15.759 0.611 23.170 1.00 93.25 71 LYS A O 1
ATOM 597 N N . GLY A 1 72 ? -14.320 2.324 22.955 1.00 90.81 72 GLY A N 1
ATOM 598 C CA . GLY A 1 72 ? -13.096 1.514 22.994 1.00 90.81 72 GLY A CA 1
ATOM 599 C C . GLY A 1 72 ? -12.627 1.006 21.627 1.00 90.81 72 GLY A C 1
ATOM 600 O O . GLY A 1 72 ? -11.585 0.356 21.552 1.00 90.81 72 GLY A O 1
ATOM 601 N N . TRP A 1 73 ? -13.345 1.316 20.543 1.00 95.62 73 TRP A N 1
ATOM 602 C CA . TRP A 1 73 ? -12.865 1.049 19.192 1.00 95.62 73 TRP A CA 1
ATOM 603 C C . TRP A 1 73 ? -11.623 1.890 18.890 1.00 95.62 73 TRP A C 1
ATOM 605 O O . TRP A 1 73 ? -11.643 3.110 19.052 1.00 95.62 73 TRP A O 1
ATOM 615 N N . GLN A 1 74 ? -10.544 1.231 18.462 1.00 96.88 74 GLN A N 1
ATOM 616 C CA . GLN A 1 74 ? -9.274 1.858 18.099 1.00 96.88 74 GLN A CA 1
ATOM 617 C C . GLN A 1 74 ? -8.569 1.025 17.027 1.00 96.88 74 GLN A C 1
ATOM 619 O O . GLN A 1 74 ? -8.537 -0.205 17.110 1.00 96.88 74 GLN A O 1
ATOM 624 N N . PHE A 1 75 ? -7.944 1.699 16.071 1.00 97.69 75 PHE A N 1
ATOM 625 C CA . PHE A 1 75 ? -7.009 1.130 15.110 1.00 97.69 75 PHE A CA 1
ATOM 626 C C . PHE A 1 75 ? -5.842 0.427 15.808 1.00 97.69 75 PHE A C 1
ATOM 628 O O . PHE A 1 75 ? -5.431 -0.647 15.374 1.00 97.69 75 PHE A O 1
ATOM 635 N N . ALA A 1 76 ? -5.326 0.981 16.910 1.00 97.69 76 ALA A N 1
ATOM 636 C CA . ALA A 1 76 ? -4.240 0.374 17.680 1.00 97.69 76 ALA A CA 1
ATOM 637 C C . ALA A 1 76 ? -4.572 -1.020 18.248 1.00 97.69 76 ALA A C 1
ATOM 639 O O . ALA A 1 76 ? -3.651 -1.763 18.579 1.00 97.69 76 ALA A O 1
ATOM 640 N N . ASN A 1 77 ? -5.855 -1.387 18.328 1.00 97.06 77 ASN A N 1
ATOM 641 C CA . ASN A 1 77 ? -6.301 -2.700 18.800 1.00 97.06 77 ASN A CA 1
ATOM 642 C C . ASN A 1 77 ? -6.428 -3.735 17.667 1.00 97.06 77 ASN A C 1
ATOM 644 O O . ASN A 1 77 ? -6.884 -4.851 17.908 1.00 97.06 77 ASN A O 1
ATOM 648 N N . PHE A 1 78 ? -6.080 -3.378 16.427 1.00 97.81 78 PHE A N 1
ATOM 649 C CA . PHE A 1 78 ? -6.202 -4.282 15.287 1.00 97.81 78 PHE A CA 1
ATOM 650 C C . PHE A 1 78 ? -5.096 -5.340 15.293 1.00 97.81 78 PHE A C 1
ATOM 652 O O . PHE A 1 78 ? -3.932 -5.050 15.571 1.00 97.81 78 PHE A O 1
ATOM 659 N N . ASN A 1 79 ? -5.443 -6.564 14.892 1.00 97.69 79 ASN A N 1
ATOM 660 C CA . ASN A 1 79 ? -4.478 -7.655 14.769 1.00 97.69 79 ASN A CA 1
ATOM 661 C C . ASN A 1 79 ? -3.538 -7.421 13.583 1.00 97.69 79 ASN A C 1
ATOM 663 O O . ASN A 1 79 ? -3.988 -7.289 12.447 1.00 97.69 79 ASN A O 1
ATOM 667 N N . ILE A 1 80 ? -2.229 -7.421 13.826 1.00 97.56 80 ILE A N 1
ATOM 668 C CA . ILE A 1 80 ? -1.220 -7.242 12.779 1.00 97.56 80 ILE A CA 1
ATOM 669 C C . ILE A 1 80 ? -0.764 -8.615 12.281 1.00 97.56 80 ILE A C 1
ATOM 671 O O . ILE A 1 80 ? -0.162 -9.392 13.024 1.00 97.56 80 ILE A O 1
ATOM 675 N N . VAL A 1 81 ? -1.013 -8.911 11.007 1.00 95.31 81 VAL A N 1
ATOM 676 C CA . VAL A 1 81 ? -0.698 -10.204 10.388 1.00 95.31 81 VAL A CA 1
ATOM 677 C C . VAL A 1 81 ? 0.048 -10.022 9.071 1.00 95.31 81 VAL A C 1
ATOM 679 O O . VAL A 1 81 ? -0.008 -8.975 8.430 1.00 95.31 81 VAL A O 1
ATOM 682 N N . ARG A 1 82 ? 0.760 -11.059 8.634 1.00 92.06 82 ARG A N 1
ATOM 683 C CA . ARG A 1 82 ? 1.304 -11.115 7.274 1.00 92.06 82 ARG A CA 1
ATOM 684 C C . ARG A 1 82 ? 0.312 -11.799 6.361 1.00 92.06 82 ARG A C 1
ATOM 686 O O . ARG A 1 82 ? -0.242 -12.823 6.743 1.00 92.06 82 ARG A O 1
ATOM 693 N N . THR A 1 83 ? 0.153 -11.269 5.156 1.00 87.31 83 THR A N 1
ATOM 694 C CA . THR A 1 83 ? -0.630 -11.965 4.139 1.00 87.31 83 THR A CA 1
ATOM 695 C C . THR A 1 83 ? 0.204 -13.073 3.492 1.00 87.31 83 THR A C 1
ATOM 697 O O . THR A 1 83 ? 1.410 -12.923 3.261 1.00 87.31 83 THR A O 1
ATOM 700 N N . ASP A 1 84 ? -0.445 -14.187 3.187 1.00 80.50 84 ASP A N 1
ATOM 701 C CA . ASP A 1 84 ? 0.052 -15.257 2.322 1.00 80.50 84 ASP A CA 1
ATOM 702 C C . ASP A 1 84 ? -0.297 -15.013 0.842 1.00 80.50 84 ASP A C 1
ATOM 704 O O . ASP A 1 84 ? 0.316 -15.606 -0.044 1.00 80.50 84 ASP A O 1
ATOM 708 N N . LYS A 1 85 ? -1.213 -14.075 0.567 1.00 77.12 85 LYS A N 1
ATOM 709 C CA . LYS A 1 85 ? -1.686 -13.710 -0.778 1.00 77.12 85 LYS A CA 1
ATOM 710 C C . LYS A 1 85 ? -0.661 -12.919 -1.595 1.00 77.12 85 LYS A C 1
ATOM 712 O O . LYS A 1 85 ? -0.726 -12.881 -2.823 1.00 77.12 85 LYS A O 1
ATOM 717 N N . ALA A 1 86 ? 0.298 -12.272 -0.931 1.00 80.00 86 ALA A N 1
ATOM 718 C CA . ALA A 1 86 ? 1.280 -11.421 -1.592 1.00 80.00 86 ALA A CA 1
ATOM 719 C C . ALA A 1 86 ? 2.259 -12.244 -2.442 1.00 80.00 86 ALA A C 1
ATOM 721 O O . ALA A 1 86 ? 3.066 -13.030 -1.935 1.00 80.00 86 ALA A O 1
ATOM 722 N N . ARG A 1 87 ? 2.251 -11.990 -3.754 1.00 82.31 87 ARG A N 1
ATOM 723 C CA . ARG A 1 87 ? 3.258 -12.525 -4.678 1.00 82.31 87 ARG A CA 1
ATOM 724 C C . ARG A 1 87 ? 4.661 -12.087 -4.254 1.00 82.31 87 ARG A C 1
ATOM 726 O O . ARG A 1 87 ? 4.874 -10.943 -3.856 1.00 82.31 87 ARG A O 1
ATOM 733 N N . ARG A 1 88 ? 5.631 -12.995 -4.391 1.00 86.69 88 ARG A N 1
ATOM 734 C CA . ARG A 1 88 ? 7.040 -12.725 -4.083 1.00 86.69 88 ARG A CA 1
ATOM 735 C C . ARG A 1 88 ? 7.774 -12.144 -5.287 1.00 86.69 88 ARG A C 1
ATOM 737 O O . ARG A 1 88 ? 7.586 -12.606 -6.412 1.00 86.69 88 ARG A O 1
ATOM 744 N N . GLN A 1 89 ? 8.645 -11.176 -5.035 1.00 86.81 89 GLN A N 1
ATOM 745 C CA . GLN A 1 89 ? 9.631 -10.722 -6.009 1.00 86.81 89 GLN A CA 1
ATOM 746 C C . GLN A 1 89 ? 10.919 -11.534 -5.866 1.00 86.81 89 GLN A C 1
ATOM 748 O O . GLN A 1 89 ? 11.266 -11.982 -4.775 1.00 86.81 89 GLN A O 1
ATOM 753 N N . LEU A 1 90 ? 11.644 -11.687 -6.972 1.00 84.88 90 LEU A N 1
ATOM 754 C CA . LEU A 1 90 ? 12.942 -12.370 -6.999 1.00 84.88 90 LEU A CA 1
ATOM 755 C C . LEU A 1 90 ? 14.131 -11.398 -6.984 1.00 84.88 90 LEU A C 1
ATOM 757 O O . LEU A 1 90 ? 15.265 -11.822 -6.794 1.00 84.88 90 LEU A O 1
ATOM 761 N N . ASN A 1 91 ? 13.886 -10.101 -7.185 1.00 85.06 91 ASN A N 1
ATOM 762 C CA . ASN A 1 91 ? 14.916 -9.062 -7.192 1.00 85.06 91 ASN A CA 1
ATOM 763 C C . ASN A 1 91 ? 14.696 -8.036 -6.074 1.00 85.06 91 ASN A C 1
ATOM 765 O O . ASN A 1 91 ? 13.697 -8.082 -5.365 1.00 85.06 91 ASN A O 1
ATOM 769 N N . GLY A 1 92 ? 15.635 -7.103 -5.912 1.00 86.62 92 GLY A N 1
ATOM 770 C CA . GLY A 1 92 ? 15.565 -6.056 -4.889 1.00 86.62 92 GLY A CA 1
ATOM 771 C C . GLY A 1 92 ? 14.919 -4.737 -5.330 1.00 86.62 92 GLY A C 1
ATOM 772 O O . GLY A 1 92 ? 14.872 -3.817 -4.524 1.00 86.62 92 GLY A O 1
ATOM 773 N N . CYS A 1 93 ? 14.460 -4.596 -6.578 1.00 89.06 93 CYS A N 1
ATOM 774 C CA . CYS A 1 93 ? 14.141 -3.285 -7.164 1.00 89.06 93 CYS A CA 1
ATOM 775 C C . CYS A 1 93 ? 12.696 -3.119 -7.657 1.00 89.06 93 CYS A C 1
ATOM 777 O O . CYS A 1 93 ? 12.316 -2.007 -8.028 1.00 89.06 93 CYS A O 1
ATOM 779 N N . ASP A 1 94 ? 11.887 -4.181 -7.675 1.00 91.88 94 ASP A N 1
ATOM 780 C CA . ASP A 1 94 ? 10.488 -4.127 -8.126 1.00 91.88 94 ASP A CA 1
ATOM 781 C C . ASP A 1 94 ? 9.459 -3.945 -7.014 1.00 91.88 94 ASP A C 1
ATOM 783 O O . ASP A 1 94 ? 8.268 -3.894 -7.301 1.00 91.88 94 ASP A O 1
ATOM 787 N N . CYS A 1 95 ? 9.877 -3.784 -5.761 1.00 93.75 95 CYS A N 1
ATOM 788 C CA . CYS A 1 95 ? 8.957 -3.706 -4.623 1.00 93.75 95 CYS A CA 1
ATOM 789 C C . CYS A 1 95 ? 7.887 -2.617 -4.782 1.00 93.75 95 CYS A C 1
ATOM 791 O O . CYS A 1 95 ? 6.721 -2.850 -4.477 1.00 93.75 95 CYS A O 1
ATOM 793 N N . GLY A 1 96 ? 8.241 -1.474 -5.377 1.00 93.94 96 GLY A N 1
ATOM 794 C CA . GLY A 1 96 ? 7.275 -0.429 -5.726 1.00 93.94 96 GLY A CA 1
ATOM 795 C C . GLY A 1 96 ? 6.261 -0.843 -6.803 1.00 93.94 96 GLY A C 1
ATOM 796 O O . GLY A 1 96 ? 5.104 -0.447 -6.724 1.00 93.94 96 GLY A O 1
ATOM 797 N N . ILE A 1 97 ? 6.657 -1.669 -7.779 1.00 92.75 97 ILE A N 1
ATOM 798 C CA . ILE A 1 97 ? 5.749 -2.203 -8.809 1.00 92.75 97 ILE A CA 1
ATOM 799 C C . ILE A 1 97 ? 4.755 -3.183 -8.188 1.00 92.75 97 ILE A C 1
ATOM 801 O O . ILE A 1 97 ? 3.567 -3.095 -8.470 1.00 92.75 97 ILE A O 1
ATOM 805 N N . PHE A 1 98 ? 5.209 -4.061 -7.288 1.00 92.38 98 PHE A N 1
ATOM 806 C CA . PHE A 1 98 ? 4.308 -4.960 -6.558 1.00 92.38 98 PHE A CA 1
ATOM 807 C C . PHE A 1 98 ? 3.277 -4.176 -5.739 1.00 92.38 98 PHE A C 1
ATOM 809 O O . PHE A 1 98 ? 2.088 -4.473 -5.822 1.00 92.38 98 PHE A O 1
ATOM 816 N N . VAL A 1 99 ? 3.712 -3.130 -5.024 1.00 94.19 99 VAL A N 1
ATOM 817 C CA . VAL A 1 99 ? 2.803 -2.238 -4.290 1.00 94.19 99 VAL A CA 1
ATOM 818 C C . VAL A 1 99 ? 1.784 -1.581 -5.222 1.00 94.19 99 VAL A C 1
ATOM 820 O O . VAL A 1 99 ? 0.597 -1.599 -4.914 1.00 94.19 99 VAL A O 1
ATOM 823 N N . MET A 1 100 ? 2.208 -1.039 -6.368 1.00 93.31 100 MET A N 1
ATOM 824 C CA . MET A 1 100 ? 1.282 -0.425 -7.330 1.00 93.31 100 MET A CA 1
ATOM 825 C C . MET A 1 100 ? 0.288 -1.433 -7.911 1.00 93.31 100 MET A C 1
ATOM 827 O O . MET A 1 100 ? -0.896 -1.123 -7.996 1.00 93.31 100 MET A O 1
ATOM 831 N N . ASN A 1 101 ? 0.729 -2.649 -8.234 1.00 90.00 101 ASN A N 1
ATOM 832 C CA . ASN A 1 101 ? -0.160 -3.696 -8.735 1.00 90.00 101 ASN A CA 1
ATOM 833 C C . ASN A 1 101 ? -1.233 -4.076 -7.698 1.00 90.00 101 ASN A C 1
ATOM 835 O O . ASN A 1 101 ? -2.395 -4.228 -8.061 1.00 90.00 101 ASN A O 1
ATOM 839 N N . TRP A 1 102 ? -0.882 -4.178 -6.410 1.00 90.94 102 TRP A N 1
ATOM 840 C CA . TRP A 1 102 ? -1.861 -4.458 -5.347 1.00 90.94 102 TRP A CA 1
ATOM 841 C C . TRP A 1 102 ? -2.838 -3.309 -5.097 1.00 90.94 102 TRP A C 1
ATOM 843 O O . TRP A 1 102 ? -3.977 -3.550 -4.710 1.00 90.94 102 TRP A O 1
ATOM 853 N N . LEU A 1 103 ? -2.411 -2.064 -5.321 1.00 91.75 103 LEU A N 1
ATOM 854 C CA . LEU A 1 103 ? -3.301 -0.902 -5.259 1.00 91.75 103 LEU A CA 1
ATOM 855 C C . LEU A 1 103 ? -4.286 -0.861 -6.438 1.00 91.75 103 LEU A C 1
ATOM 857 O O . LEU A 1 103 ? -5.375 -0.314 -6.285 1.00 91.75 103 LEU A O 1
ATOM 861 N N . GLU A 1 104 ? -3.914 -1.411 -7.600 1.00 88.19 104 GLU A N 1
ATOM 862 C CA . GLU A 1 104 ? -4.802 -1.534 -8.766 1.00 88.19 104 GLU A CA 1
ATOM 863 C C . GLU A 1 104 ? -5.780 -2.721 -8.640 1.00 88.19 104 GLU A C 1
ATOM 865 O O . GLU A 1 104 ? -6.928 -2.604 -9.062 1.00 88.19 104 GLU A O 1
ATOM 870 N N . ASP A 1 105 ? -5.350 -3.849 -8.064 1.00 83.75 105 ASP A N 1
ATOM 871 C CA . ASP A 1 105 ? -6.144 -5.080 -7.932 1.00 83.75 105 ASP A CA 1
ATOM 872 C C . ASP A 1 105 ? -5.766 -5.852 -6.659 1.00 83.75 105 ASP A C 1
ATOM 874 O O . ASP A 1 105 ? -4.869 -6.702 -6.652 1.00 83.75 10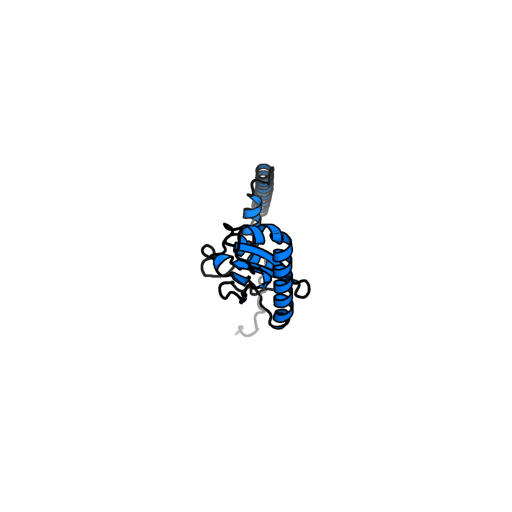5 ASP A O 1
ATOM 878 N N . ILE A 1 106 ? -6.474 -5.554 -5.567 1.00 78.06 106 ILE A N 1
ATOM 879 C CA . ILE A 1 106 ? -6.219 -6.167 -4.259 1.00 78.06 106 ILE A CA 1
ATOM 880 C C . ILE A 1 106 ? -6.531 -7.668 -4.247 1.00 78.06 106 ILE A C 1
ATOM 882 O O . ILE A 1 106 ? -5.812 -8.445 -3.624 1.00 78.06 106 ILE A O 1
ATOM 886 N N . GLU A 1 107 ? -7.557 -8.102 -4.980 1.00 74.38 107 GLU A N 1
ATOM 887 C CA . GLU A 1 107 ? -7.939 -9.515 -5.047 1.00 74.38 107 GLU A CA 1
ATOM 888 C C . GLU A 1 107 ? -6.930 -10.340 -5.861 1.00 74.38 107 GLU A C 1
ATOM 890 O O . GLU A 1 107 ? -7.024 -11.566 -5.917 1.00 74.38 107 GLU A O 1
ATOM 895 N N . CYS A 1 108 ? -5.936 -9.682 -6.475 1.00 65.94 108 CYS A N 1
ATOM 896 C CA . CYS A 1 108 ? -4.912 -10.304 -7.311 1.00 65.94 108 CYS A CA 1
ATOM 897 C C . CYS A 1 108 ? -5.516 -11.157 -8.444 1.00 65.94 108 CYS A C 1
ATOM 899 O O . CYS A 1 108 ? -4.883 -12.097 -8.931 1.00 65.94 108 CYS A O 1
ATOM 901 N N . THR A 1 109 ? -6.737 -10.824 -8.866 1.00 62.47 109 THR A N 1
ATOM 902 C CA . THR A 1 109 ? -7.557 -11.586 -9.819 1.00 62.47 109 THR A CA 1
ATOM 903 C C . THR A 1 109 ? -7.056 -11.472 -11.253 1.00 62.47 109 THR A C 1
ATOM 905 O O . THR A 1 109 ? -7.162 -12.414 -12.034 1.00 62.47 109 THR A O 1
ATOM 908 N N . SER A 1 110 ? -6.477 -10.327 -11.604 1.00 56.50 110 SER A N 1
ATOM 909 C CA . SER A 1 110 ? -6.088 -9.983 -12.973 1.00 56.50 110 SER A CA 1
ATOM 910 C C . SER A 1 110 ? -4.661 -10.400 -13.337 1.00 56.50 110 SER A C 1
ATOM 912 O O . SER A 1 110 ? -4.317 -10.466 -14.515 1.00 56.50 110 SER A O 1
ATOM 914 N N . HIS A 1 111 ? -3.829 -10.756 -12.355 1.00 56.09 111 HIS A N 1
ATOM 915 C CA . HIS A 1 111 ? -2.404 -11.043 -12.566 1.00 56.09 111 HIS A CA 1
ATOM 916 C C . HIS A 1 111 ? -2.101 -12.548 -12.553 1.00 56.09 111 HIS A C 1
ATOM 918 O O . HIS A 1 111 ? -1.103 -12.986 -11.964 1.00 56.09 111 HIS A O 1
ATOM 924 N N . GLY A 1 112 ? -2.985 -13.308 -13.209 1.00 47.06 112 GLY A N 1
ATOM 925 C CA . GLY A 1 112 ? -2.993 -14.763 -13.316 1.00 47.06 112 GLY A CA 1
ATOM 926 C C . GLY A 1 112 ? -1.615 -15.394 -13.535 1.00 47.06 112 GLY A C 1
ATOM 927 O O . GLY A 1 112 ? -0.718 -14.850 -14.178 1.00 47.06 112 GLY A O 1
ATOM 928 N N . SER A 1 113 ? -1.456 -16.563 -12.929 1.00 53.97 113 SER A N 1
ATOM 929 C CA . SER A 1 113 ? -0.317 -17.474 -13.010 1.00 53.97 113 SER A CA 1
ATOM 930 C C . SER A 1 113 ? 0.412 -17.477 -14.364 1.00 53.97 113 SER A C 1
ATOM 932 O O . SER A 1 113 ? -0.064 -18.068 -15.328 1.00 53.97 113 SER A O 1
ATOM 934 N N . ASN A 1 114 ? 1.593 -16.852 -14.426 1.00 51.47 114 ASN A N 1
ATOM 935 C CA . ASN A 1 114 ? 2.890 -17.474 -14.756 1.00 51.47 114 ASN A CA 1
ATOM 936 C C . ASN A 1 114 ? 3.896 -16.414 -15.245 1.00 51.47 114 ASN A C 1
ATOM 938 O O . ASN A 1 114 ? 3.794 -15.894 -16.348 1.00 51.47 114 ASN A O 1
ATOM 942 N N . LYS A 1 115 ? 4.904 -16.149 -14.397 1.00 60.06 115 LYS A N 1
ATOM 943 C CA . LYS A 1 115 ? 6.021 -15.189 -14.546 1.00 60.06 115 LYS A CA 1
ATOM 944 C C . LYS A 1 115 ? 5.615 -13.709 -14.568 1.00 60.06 115 LYS A C 1
ATOM 946 O O . LYS A 1 115 ? 5.284 -13.144 -15.600 1.00 60.06 115 LYS A O 1
ATOM 951 N N . PHE A 1 116 ? 5.740 -13.062 -13.406 1.00 70.19 116 PHE A N 1
ATOM 952 C CA . PHE A 1 116 ? 5.836 -11.603 -13.323 1.00 70.19 116 PHE A CA 1
ATOM 953 C C . PHE A 1 116 ? 6.996 -11.141 -14.220 1.00 70.19 116 PHE A C 1
ATOM 955 O O . PHE A 1 116 ? 8.148 -11.500 -13.974 1.00 70.19 116 PHE A O 1
ATOM 962 N N . GLN A 1 117 ? 6.695 -10.403 -15.288 1.00 75.25 117 GLN A N 1
ATOM 963 C CA . GLN A 1 117 ? 7.704 -9.880 -16.204 1.00 75.25 117 GLN A CA 1
ATOM 964 C C . GLN A 1 117 ? 8.080 -8.461 -15.787 1.00 75.25 117 GLN A C 1
ATOM 966 O O . GLN A 1 117 ? 7.390 -7.501 -16.111 1.00 75.25 117 GLN A O 1
ATOM 971 N N . HIS A 1 118 ? 9.199 -8.336 -15.080 1.00 80.06 118 HIS A N 1
ATOM 972 C CA . HIS A 1 118 ? 9.654 -7.100 -14.439 1.00 80.06 118 HIS A CA 1
ATOM 973 C C . HIS A 1 118 ? 9.606 -5.852 -15.342 1.00 80.06 118 HIS A C 1
ATOM 975 O O . HIS A 1 118 ? 9.033 -4.832 -14.965 1.00 80.06 118 HIS A O 1
ATOM 981 N N . ALA A 1 119 ? 10.168 -5.933 -16.553 1.00 83.19 119 ALA A N 1
ATOM 982 C CA . ALA A 1 119 ? 10.177 -4.810 -17.492 1.00 83.19 119 ALA A CA 1
ATOM 983 C C . ALA A 1 119 ? 8.773 -4.491 -18.033 1.00 83.19 119 ALA A C 1
ATOM 985 O O . ALA A 1 119 ? 8.360 -3.331 -18.031 1.00 83.19 119 ALA A O 1
ATOM 986 N N . SER A 1 120 ? 8.026 -5.518 -18.440 1.00 84.56 120 SER A N 1
ATOM 987 C CA . SER A 1 120 ? 6.666 -5.375 -18.965 1.00 84.56 120 SER A CA 1
ATOM 988 C C . SER A 1 120 ? 5.727 -4.747 -17.934 1.00 84.56 120 SER A C 1
ATOM 990 O O . SER A 1 120 ? 4.966 -3.852 -18.282 1.00 84.56 120 SER A O 1
ATOM 992 N N . GLU A 1 121 ? 5.830 -5.130 -16.658 1.00 86.12 121 GLU A N 1
ATOM 993 C CA . GLU A 1 121 ? 5.007 -4.571 -15.577 1.00 86.12 121 GLU A CA 1
ATOM 994 C C . GLU A 1 121 ? 5.324 -3.098 -15.301 1.00 86.12 121 GLU A C 1
ATOM 996 O O . GLU A 1 121 ? 4.411 -2.289 -15.135 1.00 86.12 121 GLU A O 1
ATOM 1001 N N . ARG A 1 122 ? 6.604 -2.703 -15.342 1.00 89.06 122 ARG A N 1
ATOM 1002 C CA . ARG A 1 122 ? 6.999 -1.285 -15.247 1.00 89.06 122 ARG A CA 1
ATOM 1003 C C . ARG A 1 122 ? 6.380 -0.454 -16.368 1.00 89.06 122 ARG A C 1
ATOM 1005 O O . ARG A 1 122 ? 5.822 0.611 -16.108 1.00 89.06 122 ARG A O 1
ATOM 1012 N N . VAL A 1 123 ? 6.451 -0.952 -17.603 1.00 89.00 123 VAL A N 1
ATOM 1013 C CA . VAL A 1 123 ? 5.859 -0.284 -18.771 1.00 89.00 123 VAL A CA 1
ATOM 1014 C C . VAL A 1 123 ? 4.333 -0.262 -18.667 1.00 89.00 123 VAL A C 1
ATOM 1016 O O . VAL A 1 123 ? 3.726 0.777 -18.917 1.00 89.00 123 VAL A O 1
ATOM 1019 N N . ARG A 1 124 ? 3.704 -1.362 -18.239 1.00 88.62 124 ARG A N 1
ATOM 1020 C CA . ARG A 1 124 ? 2.253 -1.463 -18.025 1.00 88.62 124 ARG A CA 1
ATOM 1021 C C . ARG A 1 124 ? 1.764 -0.393 -17.051 1.00 88.62 124 ARG A C 1
ATOM 1023 O O . ARG A 1 124 ? 0.853 0.359 -17.395 1.00 88.62 124 ARG A O 1
ATOM 1030 N N . VAL A 1 125 ? 2.400 -0.280 -15.883 1.00 89.12 125 VAL A N 1
ATOM 1031 C CA . VAL A 1 125 ? 2.075 0.742 -14.876 1.00 89.12 125 VAL A CA 1
ATOM 1032 C C . VAL A 1 125 ? 2.298 2.147 -15.436 1.00 89.12 125 VAL A C 1
ATOM 1034 O O . VAL A 1 125 ? 1.420 2.999 -15.313 1.00 89.12 125 VAL A O 1
ATOM 1037 N N . ALA A 1 126 ? 3.418 2.401 -16.119 1.00 90.00 126 ALA A N 1
ATOM 1038 C CA . ALA A 1 126 ? 3.679 3.704 -16.733 1.00 90.00 126 ALA A CA 1
ATOM 1039 C C . ALA A 1 126 ? 2.596 4.092 -17.759 1.00 90.00 126 ALA A C 1
ATOM 1041 O O . ALA A 1 126 ? 2.106 5.222 -17.749 1.00 90.00 126 ALA A O 1
ATOM 1042 N N . LEU A 1 127 ? 2.168 3.152 -18.607 1.00 87.19 127 LEU A N 1
ATOM 1043 C CA . LEU A 1 127 ? 1.094 3.363 -19.580 1.00 87.19 127 LEU A CA 1
ATOM 1044 C C . LEU A 1 127 ? -0.275 3.557 -18.910 1.00 87.19 127 LEU A C 1
ATOM 1046 O O . LEU A 1 127 ? -1.071 4.364 -19.397 1.00 87.19 127 LEU A O 1
ATOM 1050 N N . SER A 1 128 ? -0.553 2.842 -17.815 1.00 88.12 128 SER A N 1
ATOM 1051 C CA . SER A 1 128 ? -1.755 3.021 -16.985 1.00 88.12 128 SER A CA 1
ATOM 1052 C C . SER A 1 128 ? -1.806 4.445 -16.424 1.00 88.12 128 SER A C 1
ATOM 1054 O O . SER A 1 128 ? -2.756 5.190 -16.675 1.00 88.12 128 SER A O 1
ATOM 1056 N N . LEU A 1 129 ? -0.717 4.884 -15.785 1.00 89.69 129 LEU A N 1
ATOM 1057 C CA . LEU A 1 129 ? -0.586 6.230 -15.230 1.00 89.69 129 LEU A CA 1
ATOM 1058 C C . LEU A 1 129 ? -0.667 7.308 -16.306 1.00 89.69 129 LEU A C 1
ATOM 1060 O O . LEU A 1 129 ? -1.316 8.327 -16.088 1.00 89.69 129 LEU A O 1
ATOM 1064 N N . LEU A 1 130 ? -0.074 7.084 -17.480 1.00 89.00 130 LEU A N 1
ATOM 1065 C CA . LEU A 1 130 ? -0.132 8.014 -18.606 1.00 89.00 130 LEU A CA 1
ATOM 1066 C C . LEU A 1 130 ? -1.579 8.249 -19.083 1.00 89.00 130 LEU A C 1
ATOM 1068 O O . LEU A 1 130 ? -1.927 9.368 -19.459 1.00 89.00 130 LEU A O 1
ATOM 1072 N N . LYS A 1 131 ? -2.448 7.235 -19.003 1.00 86.44 131 LYS A N 1
ATOM 1073 C CA . LYS A 1 131 ? -3.877 7.340 -19.348 1.00 86.44 131 LYS A CA 1
ATOM 1074 C C . LYS A 1 131 ? -4.722 8.072 -18.297 1.00 86.44 131 LYS A C 1
ATOM 1076 O O . LYS A 1 131 ? -5.906 8.291 -18.546 1.00 86.44 131 LYS A O 1
ATOM 1081 N N . ASN A 1 132 ? -4.155 8.459 -17.152 1.00 88.38 132 ASN A N 1
ATOM 1082 C CA . ASN A 1 132 ? -4.893 9.176 -16.117 1.00 88.38 132 ASN A CA 1
ATOM 1083 C C . ASN A 1 132 ? -5.494 10.489 -16.673 1.00 88.38 132 ASN A C 1
ATOM 1085 O O . ASN A 1 132 ? -4.763 11.260 -17.300 1.00 88.38 132 ASN A O 1
ATOM 1089 N N . PRO A 1 133 ? -6.779 10.805 -16.408 1.00 89.06 133 PRO A N 1
ATOM 1090 C CA . PRO A 1 133 ? -7.427 12.027 -16.901 1.00 89.06 133 PRO A CA 1
ATOM 1091 C C . PRO A 1 133 ? -6.732 13.340 -16.507 1.00 89.06 133 PRO A C 1
ATOM 1093 O O . PRO A 1 133 ? -6.931 14.364 -17.157 1.00 89.06 133 PRO A O 1
A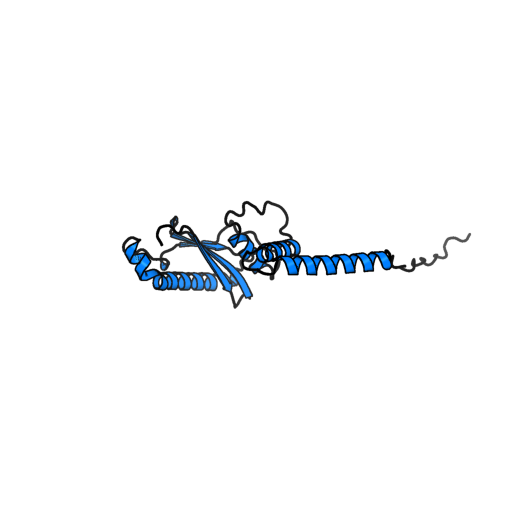TO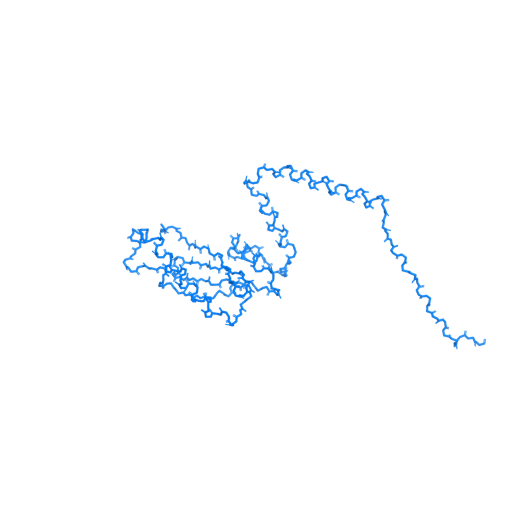M 1096 N N . LYS A 1 134 ? -5.899 13.333 -15.457 1.00 89.31 134 LYS A N 1
ATOM 1097 C CA . LYS A 1 134 ? -5.091 14.496 -15.058 1.00 89.31 134 LYS A CA 1
ATOM 1098 C C . LYS A 1 134 ? -3.955 14.809 -16.040 1.00 89.31 134 LYS A C 1
ATOM 1100 O O . LYS A 1 134 ? -3.459 15.935 -16.042 1.00 89.31 134 LYS A O 1
ATOM 1105 N N . ASN A 1 135 ? -3.574 13.872 -16.908 1.00 89.69 135 ASN A N 1
ATOM 1106 C CA . ASN A 1 135 ? -2.570 14.095 -17.947 1.00 89.69 135 ASN A CA 1
ATOM 1107 C C . ASN A 1 135 ? -3.191 14.805 -19.157 1.00 89.69 135 ASN A C 1
ATOM 1109 O O . ASN A 1 135 ? -3.531 14.193 -20.169 1.00 89.69 135 ASN A O 1
ATOM 1113 N N . LYS A 1 136 ? -3.313 16.132 -19.060 1.00 91.19 136 LYS A N 1
ATOM 1114 C CA . LYS A 1 136 ? -4.001 16.977 -20.057 1.00 91.19 136 LYS A CA 1
ATOM 1115 C C . LYS A 1 136 ? -3.390 16.929 -21.465 1.00 91.19 136 LYS 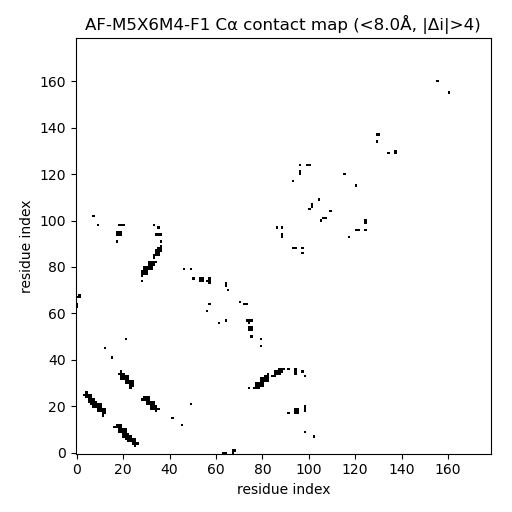A C 1
ATOM 1117 O O . LYS A 1 136 ? -4.103 17.140 -22.438 1.00 91.19 136 LYS A O 1
ATOM 1122 N N . ARG A 1 137 ? -2.091 16.625 -21.581 1.00 88.50 137 ARG A N 1
ATOM 1123 C CA . ARG A 1 137 ? -1.337 16.596 -22.852 1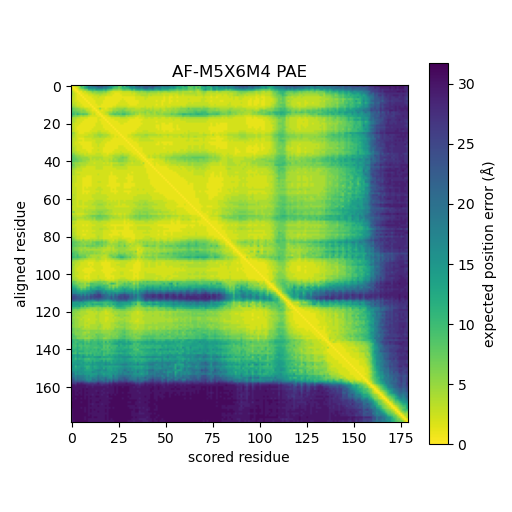.00 88.50 137 ARG A CA 1
ATOM 1124 C C . ARG A 1 137 ? -1.127 15.187 -23.416 1.00 88.50 137 ARG A C 1
ATOM 1126 O O . ARG A 1 137 ? -0.244 14.971 -24.237 1.00 88.50 137 ARG A O 1
ATOM 1133 N N . LEU A 1 138 ? -1.926 14.206 -22.989 1.00 86.81 138 LEU A N 1
ATOM 1134 C CA . LEU A 1 138 ? -1.783 12.814 -23.429 1.00 86.81 138 LEU A CA 1
ATOM 1135 C C . LEU A 1 138 ? -1.794 12.654 -24.960 1.00 86.81 138 LEU A C 1
ATOM 1137 O O . LEU A 1 138 ? -1.047 11.837 -25.492 1.00 86.81 138 LEU A O 1
ATOM 1141 N N . LYS A 1 139 ? -2.628 13.427 -25.667 1.00 86.19 139 LYS A N 1
ATOM 1142 C CA . LYS A 1 139 ? -2.688 13.402 -27.138 1.00 86.19 139 LYS A CA 1
ATOM 1143 C C . LYS A 1 139 ? -1.349 13.805 -27.758 1.00 86.19 139 LYS A C 1
ATOM 1145 O O . LYS A 1 139 ? -0.787 13.039 -28.529 1.00 86.19 139 LYS A O 1
ATOM 1150 N N . GLU A 1 140 ? -0.795 14.931 -27.322 1.00 91.00 140 GLU A N 1
ATOM 1151 C CA . GLU A 1 140 ? 0.481 15.457 -27.817 1.00 91.00 140 GLU A CA 1
ATOM 1152 C C . GLU A 1 140 ? 1.652 14.519 -27.498 1.00 91.00 140 GLU A C 1
ATOM 1154 O O . GLU A 1 140 ? 2.518 14.292 -28.339 1.00 91.00 140 GLU A O 1
ATOM 1159 N N . VAL A 1 141 ? 1.664 13.919 -26.301 1.00 85.75 141 VAL A N 1
ATOM 1160 C CA . VAL A 1 141 ? 2.677 12.920 -25.923 1.00 85.75 141 VAL A CA 1
ATOM 1161 C C . VAL A 1 141 ? 2.598 11.695 -26.837 1.00 85.75 141 VAL A C 1
ATOM 1163 O O . VAL A 1 141 ? 3.631 11.205 -27.285 1.00 85.75 141 VAL A O 1
ATOM 1166 N N . ARG A 1 142 ? 1.389 11.216 -27.161 1.00 85.75 142 ARG A N 1
ATOM 1167 C CA . ARG A 1 142 ? 1.196 10.091 -28.092 1.00 85.75 142 ARG A CA 1
ATOM 1168 C C . ARG A 1 142 ? 1.637 10.432 -29.511 1.00 85.75 142 ARG A C 1
ATOM 1170 O O . ARG A 1 142 ? 2.283 9.611 -30.148 1.00 85.75 142 ARG A O 1
ATOM 1177 N N . GLU A 1 143 ? 1.314 11.628 -29.993 1.00 90.00 143 GLU A N 1
ATOM 1178 C CA . GLU A 1 143 ? 1.735 12.106 -31.315 1.00 90.00 143 GLU A CA 1
ATOM 1179 C C . GLU A 1 143 ? 3.256 12.270 -31.402 1.00 90.00 143 GLU A C 1
ATOM 1181 O O . GLU A 1 143 ? 3.865 11.899 -32.402 1.00 90.00 143 GLU A O 1
ATOM 1186 N N . SER A 1 144 ? 3.890 12.787 -30.347 1.00 89.31 144 SER A N 1
ATOM 1187 C CA . SER A 1 144 ? 5.348 12.878 -30.259 1.00 89.31 144 SER A CA 1
ATOM 1188 C C . SER A 1 144 ? 6.003 11.499 -30.219 1.00 89.31 144 SER A C 1
ATOM 1190 O O . SER A 1 144 ? 6.974 11.278 -30.930 1.00 89.31 144 SER A O 1
ATOM 1192 N N . ALA A 1 145 ? 5.465 10.565 -29.430 1.00 86.31 145 ALA A N 1
ATOM 1193 C CA . ALA A 1 145 ? 5.982 9.201 -29.360 1.00 86.31 145 ALA A CA 1
ATOM 1194 C C . ALA A 1 145 ? 5.854 8.473 -30.706 1.00 86.31 145 ALA A C 1
ATOM 1196 O O . ALA A 1 145 ? 6.779 7.770 -31.098 1.00 86.31 145 ALA A O 1
ATOM 1197 N N . ARG A 1 146 ? 4.742 8.671 -31.432 1.00 87.56 146 ARG A N 1
ATOM 1198 C CA . ARG A 1 146 ? 4.560 8.092 -32.770 1.00 87.56 146 ARG A CA 1
ATOM 1199 C C . ARG A 1 146 ? 5.623 8.597 -33.745 1.00 87.56 146 ARG A C 1
ATOM 1201 O O . ARG A 1 146 ? 6.235 7.778 -34.407 1.00 87.56 146 ARG A O 1
ATOM 1208 N N . ARG A 1 147 ? 5.892 9.909 -33.761 1.00 89.94 147 ARG A N 1
ATOM 1209 C CA . ARG A 1 147 ? 6.934 10.502 -34.618 1.00 89.94 147 ARG A CA 1
ATOM 1210 C C . ARG A 1 147 ? 8.313 9.893 -34.376 1.00 89.94 147 ARG A C 1
ATOM 1212 O O . ARG A 1 147 ? 8.962 9.512 -35.333 1.00 89.94 147 ARG A O 1
ATOM 1219 N N . VAL A 1 148 ? 8.713 9.731 -33.113 1.00 90.12 148 VAL A N 1
ATOM 1220 C CA . VAL A 1 148 ? 9.999 9.094 -32.775 1.00 90.12 148 VAL A CA 1
ATOM 1221 C C . VAL A 1 148 ? 10.050 7.644 -33.265 1.00 90.12 148 VAL A C 1
ATOM 1223 O O . VAL A 1 148 ? 11.068 7.209 -33.784 1.00 90.12 148 VAL A O 1
ATOM 1226 N N . VAL A 1 149 ? 8.958 6.883 -33.128 1.00 86.38 149 VAL A N 1
ATOM 1227 C CA . VAL A 1 149 ? 8.905 5.500 -33.635 1.00 86.38 149 VAL A CA 1
ATOM 1228 C C . VAL A 1 149 ? 8.993 5.460 -35.160 1.00 86.38 149 VAL A C 1
ATOM 1230 O O . VAL A 1 149 ? 9.731 4.634 -35.687 1.00 86.38 149 VAL A O 1
ATOM 1233 N N . ASP A 1 150 ? 8.265 6.336 -35.852 1.00 88.38 150 ASP A N 1
ATOM 1234 C CA . ASP A 1 150 ? 8.302 6.435 -37.313 1.00 88.38 150 ASP A CA 1
ATOM 1235 C C . ASP A 1 150 ? 9.737 6.768 -37.789 1.00 88.38 150 ASP A C 1
ATOM 1237 O O . ASP A 1 150 ? 10.271 6.079 -38.654 1.00 88.38 150 ASP A O 1
ATOM 1241 N N . GLU A 1 151 ? 10.409 7.732 -37.143 1.00 90.38 151 GLU A N 1
ATOM 1242 C CA . GLU A 1 151 ? 11.808 8.109 -37.417 1.00 90.38 151 GLU A CA 1
ATOM 1243 C C . GLU A 1 151 ? 12.795 6.944 -37.198 1.00 90.38 151 GLU A C 1
ATOM 1245 O O . GLU A 1 151 ? 13.659 6.692 -38.039 1.00 90.38 151 GLU A O 1
ATOM 1250 N N . GLU A 1 152 ? 12.664 6.195 -36.099 1.00 87.94 152 GLU A N 1
ATOM 1251 C CA . GLU A 1 152 ? 13.507 5.024 -35.818 1.00 87.94 152 GLU A CA 1
ATOM 1252 C C . GLU A 1 152 ? 13.286 3.891 -36.834 1.00 87.94 152 GLU A C 1
ATOM 1254 O O . GLU A 1 152 ? 14.243 3.262 -37.291 1.00 87.94 152 GLU A O 1
ATOM 1259 N N . LEU A 1 153 ? 12.034 3.633 -37.228 1.00 84.31 153 LEU A N 1
ATOM 1260 C CA . LEU A 1 153 ? 11.714 2.633 -38.250 1.00 84.31 153 LEU A CA 1
ATOM 1261 C C . LEU A 1 153 ? 12.285 3.022 -39.618 1.00 84.31 153 LEU A C 1
ATOM 1263 O O . LEU A 1 153 ? 12.852 2.163 -40.299 1.00 84.31 153 LEU A O 1
ATOM 1267 N N . ASP A 1 154 ? 12.198 4.299 -39.992 1.00 88.69 154 ASP A N 1
ATOM 1268 C CA . ASP A 1 154 ? 12.785 4.820 -41.226 1.00 88.69 154 ASP A CA 1
ATOM 1269 C C . ASP A 1 154 ? 14.315 4.689 -41.219 1.00 88.69 154 ASP A C 1
ATOM 1271 O O . ASP A 1 154 ? 14.904 4.244 -42.209 1.00 88.69 154 ASP A O 1
ATOM 1275 N N . MET A 1 155 ? 14.977 4.994 -40.096 1.00 84.94 155 MET A N 1
ATOM 1276 C CA . MET A 1 155 ? 16.424 4.795 -39.951 1.00 84.94 155 MET A CA 1
ATOM 1277 C C . MET A 1 155 ? 16.824 3.323 -40.102 1.00 84.94 155 MET A C 1
ATOM 1279 O O . MET A 1 155 ? 17.799 3.016 -40.794 1.00 84.94 155 MET A O 1
ATOM 1283 N N . LEU A 1 156 ? 16.075 2.400 -39.493 1.00 80.62 156 LEU A N 1
ATOM 1284 C CA . LEU A 1 156 ? 16.328 0.960 -39.599 1.00 80.62 156 LEU A CA 1
ATOM 1285 C C . LEU A 1 156 ? 16.098 0.434 -41.023 1.00 80.62 156 LEU A C 1
ATOM 1287 O O . LEU A 1 156 ? 16.858 -0.413 -41.497 1.00 80.62 156 LEU A O 1
ATOM 1291 N N . ALA A 1 157 ? 15.093 0.956 -41.729 1.00 79.25 157 ALA A N 1
ATOM 1292 C CA . ALA A 1 157 ? 14.830 0.618 -43.124 1.00 79.25 157 ALA A CA 1
ATOM 1293 C C . ALA A 1 157 ? 15.945 1.112 -44.063 1.00 79.25 157 ALA A C 1
ATOM 1295 O O . ALA A 1 157 ? 16.285 0.424 -45.026 1.00 79.25 157 ALA A O 1
ATOM 1296 N N . GLN A 1 158 ? 16.551 2.265 -43.763 1.00 77.75 158 GLN A N 1
ATOM 1297 C CA . GLN A 1 158 ? 17.657 2.833 -44.542 1.00 77.75 158 GLN A CA 1
ATOM 1298 C C . GLN A 1 158 ? 18.987 2.088 -44.350 1.00 77.75 158 GLN A C 1
ATOM 1300 O O . GLN A 1 158 ? 19.794 2.047 -45.277 1.00 77.75 158 GLN A O 1
ATOM 1305 N N . HIS A 1 159 ? 19.223 1.481 -43.182 1.00 69.12 159 HIS A N 1
ATOM 1306 C CA . HIS A 1 159 ? 20.507 0.836 -42.869 1.00 69.12 159 HIS A CA 1
ATOM 1307 C C . HIS A 1 159 ? 20.542 -0.683 -43.108 1.00 69.12 159 HIS A C 1
ATOM 1309 O O . HIS A 1 159 ? 21.623 -1.271 -43.050 1.00 69.12 159 HIS A O 1
ATOM 1315 N N . GLY A 1 160 ? 19.407 -1.324 -43.426 1.00 55.75 160 GLY A N 1
ATOM 1316 C CA . GLY A 1 160 ? 19.305 -2.778 -43.617 1.00 55.75 160 GLY A CA 1
ATOM 1317 C C . GLY A 1 160 ? 19.727 -3.588 -42.375 1.00 55.75 160 GLY A C 1
ATOM 1318 O O . GLY A 1 160 ? 20.297 -3.050 -41.423 1.00 55.75 160 GLY A O 1
ATOM 1319 N N . PRO A 1 161 ? 19.472 -4.910 -42.317 1.00 50.03 161 PRO A N 1
ATOM 1320 C CA . PRO A 1 161 ? 20.058 -5.722 -41.263 1.00 50.03 161 PRO A CA 1
ATOM 1321 C C . PRO A 1 161 ? 21.576 -5.696 -41.445 1.00 50.03 161 PRO A C 1
ATOM 1323 O O . PRO A 1 161 ? 22.121 -6.320 -42.354 1.00 50.03 161 PRO A O 1
ATOM 1326 N N . SER A 1 162 ? 22.265 -4.976 -40.562 1.00 53.97 162 SER A N 1
ATOM 1327 C CA . SER A 1 162 ? 23.700 -5.133 -40.372 1.00 53.97 162 SER A CA 1
ATOM 1328 C C . SER A 1 162 ? 23.924 -6.543 -39.840 1.00 53.97 162 SER A C 1
ATOM 1330 O O . SER A 1 162 ? 23.910 -6.764 -38.633 1.00 53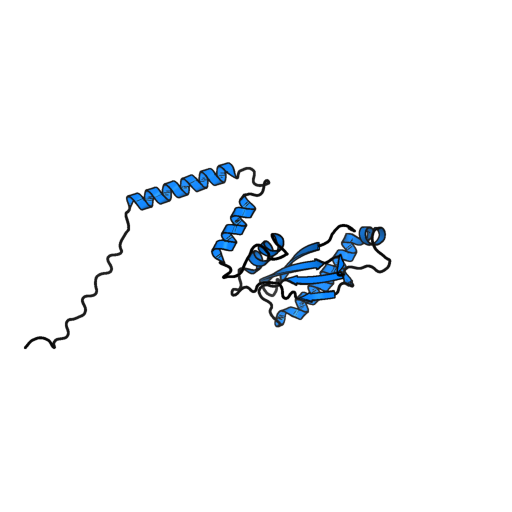.97 162 SER A O 1
ATOM 1332 N N . ILE A 1 163 ? 24.061 -7.521 -40.738 1.00 47.78 163 ILE A N 1
ATOM 1333 C CA . ILE A 1 163 ? 24.592 -8.832 -40.382 1.00 47.78 163 ILE A CA 1
ATOM 1334 C C . ILE A 1 163 ? 26.042 -8.549 -39.994 1.00 47.78 163 ILE A C 1
ATOM 1336 O O . ILE A 1 163 ? 26.825 -8.159 -40.864 1.00 47.78 163 ILE A O 1
ATOM 1340 N N . PRO A 1 164 ? 26.431 -8.696 -38.716 1.00 45.19 164 PRO A N 1
ATOM 1341 C CA . PRO A 1 164 ? 27.833 -8.604 -38.386 1.00 45.19 164 PRO A CA 1
ATOM 1342 C C . PRO A 1 164 ? 28.522 -9.733 -39.147 1.00 45.19 164 PRO A C 1
ATOM 1344 O O . PRO A 1 164 ? 28.267 -10.913 -38.894 1.00 45.19 164 PRO A O 1
ATOM 1347 N N . HIS A 1 165 ? 29.382 -9.377 -40.102 1.00 46.09 165 HIS A N 1
ATOM 1348 C CA . HIS A 1 165 ? 30.369 -10.299 -40.636 1.00 46.09 165 HIS A CA 1
ATOM 1349 C C . HIS A 1 165 ? 31.306 -10.654 -39.483 1.00 46.09 165 HIS A C 1
ATOM 1351 O O . HIS A 1 165 ? 32.369 -10.064 -39.314 1.00 46.09 165 HIS A O 1
ATOM 1357 N N . HIS A 1 166 ? 30.908 -11.622 -38.659 1.00 44.00 166 HIS A N 1
ATOM 1358 C CA . HIS A 1 166 ? 31.883 -12.357 -37.885 1.00 44.00 166 HIS A CA 1
ATOM 1359 C C . HIS A 1 166 ? 32.801 -13.019 -38.913 1.00 44.00 166 HIS A C 1
ATOM 1361 O O . HIS A 1 166 ? 32.307 -13.788 -39.747 1.00 44.00 166 HIS A O 1
ATOM 1367 N N . PRO A 1 167 ? 34.112 -12.720 -38.917 1.00 44.75 167 PRO A N 1
ATOM 1368 C CA . PRO A 1 167 ? 35.029 -13.466 -39.752 1.00 44.75 167 PRO A CA 1
ATOM 1369 C C . PRO A 1 167 ? 34.858 -14.932 -39.368 1.00 44.75 167 PRO A C 1
ATOM 1371 O O . PRO A 1 167 ? 35.019 -15.297 -38.202 1.00 44.75 167 PRO A O 1
ATOM 1374 N N . ILE A 1 168 ? 34.461 -15.760 -40.336 1.00 47.00 168 ILE A N 1
ATOM 1375 C CA . ILE A 1 168 ? 34.457 -17.208 -40.166 1.00 47.00 168 ILE A CA 1
ATOM 1376 C C . ILE A 1 168 ? 35.891 -17.551 -39.782 1.00 47.00 168 ILE A C 1
ATOM 1378 O O . ILE A 1 168 ? 36.799 -17.459 -40.612 1.00 47.00 168 ILE A O 1
ATOM 1382 N N . ALA A 1 169 ? 36.103 -17.892 -38.512 1.00 47.81 169 ALA A N 1
ATOM 1383 C CA . ALA A 1 169 ? 37.365 -18.427 -38.055 1.00 47.81 169 ALA A CA 1
ATOM 1384 C C . ALA A 1 169 ? 37.595 -19.704 -38.863 1.00 47.81 169 ALA A C 1
ATOM 1386 O O . ALA A 1 169 ? 36.979 -20.741 -38.607 1.00 47.81 169 ALA A O 1
ATOM 1387 N N . ARG A 1 170 ? 38.444 -19.620 -39.893 1.00 50.84 170 ARG A N 1
ATOM 1388 C CA . ARG A 1 170 ? 38.971 -20.807 -40.554 1.00 50.84 170 ARG A CA 1
ATOM 1389 C C . ARG A 1 170 ? 39.680 -21.587 -39.457 1.00 50.84 170 ARG A C 1
ATOM 1391 O O . ARG A 1 170 ? 40.713 -21.146 -38.957 1.00 50.84 170 ARG A O 1
ATOM 1398 N N . LYS A 1 171 ? 39.096 -22.716 -39.043 1.00 49.47 171 LYS A N 1
ATOM 1399 C CA . LYS A 1 171 ? 39.811 -23.683 -38.210 1.00 49.47 171 LYS A CA 1
ATOM 1400 C C . LYS A 1 171 ? 41.143 -23.978 -38.910 1.00 49.47 171 LYS A C 1
ATOM 1402 O O . LYS A 1 171 ? 41.126 -24.201 -40.124 1.00 49.47 171 LYS A O 1
ATOM 1407 N N . PRO A 1 172 ? 42.278 -23.982 -38.195 1.00 44.81 172 PRO A N 1
ATOM 1408 C CA . PRO A 1 172 ? 43.522 -24.457 -38.773 1.00 44.81 172 PRO A CA 1
ATOM 1409 C C . PRO A 1 172 ? 43.292 -25.889 -39.262 1.00 44.81 172 PRO A C 1
ATOM 1411 O O . PRO A 1 172 ? 42.806 -26.727 -38.500 1.00 44.81 172 PRO A O 1
ATOM 1414 N N . MET A 1 173 ? 43.602 -26.169 -40.530 1.00 50.34 173 MET A N 1
ATOM 1415 C CA . MET A 1 173 ? 43.695 -27.550 -40.993 1.00 50.34 173 MET A CA 1
ATOM 1416 C C . MET A 1 173 ? 44.800 -28.222 -40.183 1.00 50.34 173 MET A C 1
ATOM 1418 O O . MET A 1 173 ? 45.971 -27.853 -40.281 1.00 50.34 173 MET A O 1
ATOM 1422 N N . THR A 1 174 ? 44.436 -29.200 -39.358 1.00 52.78 174 THR A N 1
ATOM 1423 C CA . THR A 1 174 ? 45.416 -30.096 -38.759 1.00 52.78 174 THR A CA 1
ATOM 1424 C C . THR A 1 174 ? 46.047 -30.920 -39.871 1.00 52.78 174 THR A C 1
ATOM 1426 O O . THR A 1 174 ? 45.362 -31.514 -40.705 1.00 52.78 174 THR A O 1
ATOM 1429 N N . ARG A 1 175 ? 47.379 -30.949 -39.875 1.00 51.62 175 ARG A N 1
ATOM 1430 C CA . ARG A 1 175 ? 48.221 -31.729 -40.782 1.00 51.62 175 ARG A CA 1
ATOM 1431 C C . ARG A 1 175 ? 48.083 -33.224 -40.454 1.00 51.62 175 ARG A C 1
ATOM 1433 O O . ARG A 1 175 ? 48.986 -33.821 -39.889 1.00 51.62 175 ARG A O 1
ATOM 1440 N N . SER A 1 176 ? 46.927 -33.817 -40.746 1.00 54.59 176 SER A N 1
ATOM 1441 C CA . SER A 1 176 ? 46.718 -35.274 -40.691 1.00 54.59 176 SER A CA 1
ATOM 1442 C C . SER A 1 176 ? 45.826 -35.808 -41.816 1.00 54.59 176 SER A C 1
ATOM 1444 O O . SER A 1 176 ? 45.336 -36.930 -41.737 1.00 54.59 176 SER A O 1
ATOM 1446 N N . GLN A 1 177 ? 45.618 -35.032 -42.880 1.00 53.53 177 GLN A N 1
ATOM 1447 C CA . GLN A 1 177 ? 44.997 -35.512 -44.115 1.00 53.53 177 GLN A CA 1
ATOM 1448 C C . GLN A 1 177 ? 45.822 -35.052 -45.319 1.00 53.53 177 GLN A C 1
ATOM 1450 O O . GLN A 1 177 ? 45.417 -34.197 -46.095 1.00 53.53 177 GLN A O 1
ATOM 1455 N N . ALA A 1 178 ? 47.020 -35.611 -45.434 1.00 40.84 178 ALA A N 1
ATOM 1456 C CA . ALA A 1 178 ? 47.736 -35.741 -46.693 1.00 40.84 178 ALA A CA 1
ATOM 1457 C C . ALA A 1 178 ? 48.396 -37.122 -46.642 1.00 40.84 178 ALA A C 1
ATOM 1459 O O . ALA A 1 178 ? 49.321 -37.337 -45.858 1.00 40.84 178 ALA A O 1
ATOM 1460 N N . LYS A 1 179 ? 47.802 -38.072 -47.366 1.00 44.50 179 LYS A N 1
ATOM 1461 C CA . LYS A 1 179 ? 48.535 -39.234 -47.866 1.00 44.50 179 LYS A CA 1
ATOM 1462 C C . LYS A 1 179 ? 49.474 -38.759 -48.965 1.00 44.50 179 LYS A C 1
ATOM 1464 O O . LYS A 1 179 ? 49.061 -37.822 -49.685 1.00 44.50 179 LYS A O 1
#

InterPro domains:
  IPR003653 Ulp1 protease family, C-terminal catalytic domain [PF02902] (4-104)
  IPR003653 Ulp1 protease family, C-terminal catalytic domain [PS50600] (1-106)
  IPR038765 Papain-like cysteine peptidase superfamily [SSF54001] (4-106)

Radius of gyration: 26.65 Å; Cα contacts (8 Å, |Δi|>4): 154; chains: 1; bounding box: 68×56×71 Å

Mean predicted aligned error: 10.91 Å

Solvent-accessible surface area (backbone atoms only — not comparable to full-atom values): 10957 Å² total; per-residue (Å²): 107,84,86,58,57,70,48,82,44,81,42,73,41,77,89,75,66,39,40,29,30,36,41,36,34,56,83,78,45,29,31,34,43,39,46,33,71,81,51,79,93,50,45,67,64,50,53,55,48,49,52,50,49,26,46,48,50,41,62,76,40,40,69,50,42,69,73,64,48,63,92,88,68,51,53,62,75,36,50,81,44,73,53,85,82,46,67,72,57,94,66,87,78,54,35,58,56,54,40,50,48,42,74,76,38,75,84,55,74,86,73,62,95,75,77,89,50,70,69,60,52,54,51,50,51,52,55,54,60,51,69,37,86,84,46,81,56,45,66,60,53,51,54,51,52,50,52,55,50,54,52,52,51,53,53,50,66,74,63,51,88,77,71,77,80,67,76,78,76,76,73,79,82,71,97,82,82,77,132

Nearest PDB structures (foldseek):
  4chl-assembly1_A  TM=6.436E-01  e=1.622E+00  Homo sapiens
  3r2u-assembly1_C  TM=6.162E-01  e=1.622E+00  Staphylococcus aureus subsp. aureus COL
  3r2u-assembly1_D  TM=3.752E-01  e=2.087E+00  Staphylococcus aureus subsp. aureus COL
  3r2u-assembly1_B  TM=3.663E-01  e=3.245E+00  Staphylococcus aureus subsp. aureus COL